Protein AF-0000000082406522 (afdb_homodimer)

Organism: Rhodococcus erythropolis (NCBI:txid1833)

InterPro domains:
  IPR019251 Domain of unknown function DUF2231, transmembrane [PF09990] (50-166)

Solvent-accessible surface area (backbone atoms only — not comparable to full-atom values): 19039 Å² total; per-residue (Å²): 135,57,62,65,56,55,51,53,52,43,48,62,42,62,83,44,49,62,64,47,52,54,54,36,50,52,52,50,51,56,34,62,66,39,72,64,38,37,52,51,46,41,53,49,41,14,60,79,77,73,45,73,41,29,74,66,41,41,18,43,23,55,7,21,42,53,48,16,54,53,30,40,77,70,72,34,59,67,61,14,42,51,26,38,50,51,14,60,71,42,37,58,66,23,52,52,21,40,54,56,51,47,59,72,48,34,70,48,38,36,34,39,45,52,51,23,48,50,30,34,49,53,12,54,51,24,39,53,50,17,43,54,30,49,76,68,67,39,52,70,63,18,48,52,26,40,53,52,11,51,51,26,35,49,54,15,48,52,45,47,46,47,35,63,74,71,35,69,73,44,53,75,41,54,62,65,67,45,70,75,73,62,69,68,66,68,66,70,110,134,57,60,67,57,55,50,50,51,43,50,60,42,63,82,44,49,60,64,48,52,54,54,35,50,53,53,50,52,56,35,61,66,39,71,64,37,38,51,52,47,41,52,48,42,14,59,77,74,73,44,74,40,28,73,66,40,42,20,43,22,54,7,20,43,52,49,18,55,54,32,41,77,69,71,33,59,66,60,14,42,52,26,39,48,50,13,60,72,44,37,58,65,23,51,53,22,40,53,57,51,46,58,72,48,34,70,48,38,36,34,39,46,51,53,22,49,51,30,33,48,52,12,51,51,25,40,52,50,17,45,53,29,49,75,68,68,39,53,69,63,18,50,53,28,39,53,51,11,51,51,26,35,49,52,16,48,53,46,47,46,45,33,63,74,71,34,71,72,45,54,74,43,55,60,65,69,43,70,77,72,60,70,69,64,68,66,69,112

Radius of gyration: 22.8 Å; Cα contacts (8 Å, |Δi|>4): 441; chains: 2; bounding box: 52×79×61 Å

Sequence (378 aa):
MDIGTLYRGIESARGLDGPSTGIRRRILQITERSDRSRTVAALLRGALVGHPIHPALVTIPAGAWTASLIFDVSGDPQTARRLIGLGLVSTPPALLTGWLDWSERGDVARRVGLVHAASNAVGIWSFAASYRLRGKDSLALARVLSVLGLTAVGVGGALGGHIVFKLMDDPAVEAAATPVLDPILDVVNMDIGTLYRGIESARGLDGPSTGIRRRILQITERSDRSRTVAALLRGALVGHPIHPALVTIPAGAWTASLIFDVSGDPQTARRLIGLGLVSTPPALLTGWLDWSERGDVARRVGLVHAASNAVGIWSFAASYRLRGKDSLALARVLSVLGLTAVGVGGALGGHIVFKLMDDPAVEAAATPVLDPILDVVN

Foldseek 3Di:
DDPVVVLVVLLPPCVCQVVLVVLLVVLCCQCVVDPVSVVVLCVLQPVVPPHGCLVVLLCQLLVLLVVLLVCVVVPNNPSSLVSLVRSLVSVVSSVSSLSSLLSLFDRSLVSLSVQLVVLQVLLSVLSVVLSVVVVVVNNVSSSVSSVSSSVSNVVSVVSVVCCVPPGRPPVVSVVVPPPPPPVVVVPPD/DDPVVVLVVLLPPCVCQVVLVVLLVVLCCQCVVDPVSVVVLCVLQPVVPPHGCLVVLLCQLLVLLVVLLVCVVVPNNPSSLVSLVRSLVSVVSSVSSLSSLLSLFDRSLVSLSVQLVVLQVLLSVLSVVLSVVVVVVNNVSSSVSSVSSSVSNVVSVVSVVCCVPPGRPPCVSVVVPPPPPPVVVVPPD

pLDDT: mean 91.52, std 17.17, range [28.58, 98.94]

Secondary structure (DSSP, 8-state):
--HHHHHHHHHT-GGGHHHHHHHHHHHHHHHTSSHHHHHHHHHHTTTTTTS--HHHHHHHHHHHHHHHHHHHHTT-HHHHHHHHHHHHHHHHHHHHHHHHHHTTS-HHHHHHHHHHHHHHHHHHHHHHHHHHHHHTT-HHHHHHHHHHHHHHHHHHHHHHHHIIIIITT-HHHHHHHS----GGGGS--/--HHHHHHHHHT-GGGHHHHHHHHHHHHHHHTSSHHHHHHHHHHTTTTTTS--HHHHHHHHHHHHHHHHHHHHTT-HHHHHHHHHHHHHHHHHHHHHHHHHHTTS-HHHHHHHHHHHHHHHHHHHHHHHHHHHHHTT-HHHHHHHHHHHHHHHHHHHHHHHHIIIIITT-HHHHHHHS----GGGGS--

Structure (mmCIF, N/CA/C/O backbone):
data_AF-0000000082406522-model_v1
#
loop_
_entity.id
_entity.type
_entity.pdbx_description
1 polymer 'DUF2231 domain-containing protein'
#
loop_
_atom_site.group_PDB
_atom_site.id
_atom_site.type_symbol
_atom_site.label_atom_id
_atom_site.label_alt_id
_atom_site.label_comp_id
_atom_site.label_asym_id
_atom_site.label_entity_id
_atom_site.label_seq_id
_atom_site.pdbx_PDB_ins_code
_atom_site.Cartn_x
_atom_site.Cartn_y
_atom_site.Cartn_z
_atom_site.occupancy
_atom_site.B_iso_or_equiv
_atom_site.auth_seq_id
_atom_site.auth_comp_id
_atom_site.auth_asym_id
_atom_site.auth_atom_id
_atom_site.pdbx_PDB_model_num
ATOM 1 N N . MET A 1 1 ? -9.391 17.203 -19.141 1 70.69 1 MET A N 1
ATOM 2 C CA . MET A 1 1 ? -9.633 17.547 -17.734 1 70.69 1 MET A CA 1
ATOM 3 C C . MET A 1 1 ? -8.445 17.141 -16.859 1 70.69 1 MET A C 1
ATOM 5 O O . MET A 1 1 ? -7.914 16.047 -17 1 70.69 1 MET A O 1
ATOM 9 N N . ASP A 1 2 ? -7.863 18.016 -16.125 1 87.75 2 ASP A N 1
ATOM 10 C CA . ASP A 1 2 ? -6.688 17.75 -15.297 1 87.75 2 ASP A CA 1
ATOM 11 C C . ASP A 1 2 ? -7.07 17.031 -14.008 1 87.75 2 ASP A C 1
ATOM 13 O O . ASP A 1 2 ? -8.219 17.109 -13.57 1 87.75 2 ASP A O 1
ATOM 17 N N . ILE A 1 3 ? -6.293 16.203 -13.477 1 91.12 3 ILE A N 1
ATOM 18 C CA . ILE A 1 3 ? -6.531 15.352 -12.312 1 91.12 3 ILE A CA 1
ATOM 19 C C . ILE A 1 3 ? -6.977 16.219 -11.133 1 91.12 3 ILE A C 1
ATOM 21 O O . ILE A 1 3 ? -7.805 15.789 -10.32 1 91.12 3 ILE A O 1
ATOM 25 N N . GLY A 1 4 ? -6.555 17.453 -11.055 1 91.81 4 GLY A N 1
ATOM 26 C CA . GLY A 1 4 ? -6.969 18.391 -10.031 1 91.81 4 GLY A CA 1
ATOM 27 C C . GLY A 1 4 ? -8.445 18.734 -10.086 1 91.81 4 GLY A C 1
ATOM 28 O O . GLY A 1 4 ? -9.109 18.828 -9.055 1 91.81 4 GLY A O 1
ATOM 29 N N . THR A 1 5 ? -8.906 18.875 -11.289 1 93.94 5 THR A N 1
ATOM 30 C CA . THR A 1 5 ? -10.32 19.172 -11.484 1 93.94 5 THR A CA 1
ATOM 31 C C . THR A 1 5 ? -11.188 17.984 -11.055 1 93.94 5 THR A C 1
ATOM 33 O O . THR A 1 5 ? -12.242 18.172 -10.445 1 93.94 5 THR A O 1
ATOM 36 N N . LEU A 1 6 ? -10.695 16.797 -11.367 1 95.5 6 LEU A N 1
ATOM 37 C CA . LEU A 1 6 ? -11.422 15.602 -10.945 1 95.5 6 LEU A CA 1
ATOM 38 C C . LEU A 1 6 ? -11.5 15.523 -9.422 1 95.5 6 LEU A C 1
ATOM 40 O O . LEU A 1 6 ? -12.578 15.305 -8.867 1 95.5 6 LEU A O 1
ATOM 44 N N . TYR A 1 7 ? -10.43 15.727 -8.766 1 97.38 7 TYR A N 1
ATOM 45 C CA . TYR A 1 7 ? -10.398 15.68 -7.309 1 97.38 7 TYR A CA 1
ATOM 46 C C . TYR A 1 7 ? -11.312 16.75 -6.707 1 97.38 7 TYR A C 1
ATOM 48 O O . TYR A 1 7 ? -12.094 16.453 -5.797 1 97.38 7 TYR A O 1
ATOM 56 N N . ARG A 1 8 ? -11.227 17.938 -7.188 1 96.88 8 ARG A N 1
ATOM 57 C CA . ARG A 1 8 ? -12.039 19.047 -6.668 1 96.88 8 ARG A CA 1
ATOM 58 C C . ARG A 1 8 ? -13.523 18.766 -6.852 1 96.88 8 ARG A C 1
ATOM 60 O O . ARG A 1 8 ? -14.336 19.109 -6 1 96.88 8 ARG A O 1
ATOM 67 N N . GLY A 1 9 ? -13.797 18.203 -7.965 1 98 9 GLY A N 1
ATOM 68 C CA . GLY A 1 9 ? -15.172 17.812 -8.195 1 98 9 GLY A CA 1
ATOM 69 C C . GLY A 1 9 ? -15.695 16.844 -7.152 1 98 9 GLY A C 1
ATOM 70 O O . GLY A 1 9 ? -16.797 17.016 -6.625 1 98 9 GLY A O 1
ATOM 71 N N . ILE A 1 10 ? -14.945 15.844 -6.809 1 98.38 10 ILE A N 1
ATOM 72 C CA . ILE A 1 10 ? -15.344 14.844 -5.828 1 98.38 10 ILE A CA 1
ATOM 73 C C . ILE A 1 10 ? -15.367 15.469 -4.434 1 98.38 10 ILE A C 1
ATOM 75 O O . ILE A 1 10 ? -16.297 15.234 -3.656 1 98.38 10 ILE A O 1
ATOM 79 N N . GLU A 1 11 ? -14.391 16.297 -4.172 1 98.06 11 GLU A N 1
ATOM 80 C CA . GLU A 1 11 ? -14.312 16.984 -2.891 1 98.06 11 GLU A CA 1
ATOM 81 C C . GLU A 1 11 ? -15.539 17.859 -2.656 1 98.06 11 GLU A C 1
ATOM 83 O O . GLU A 1 11 ? -15.961 18.047 -1.514 1 98.06 11 GLU A O 1
ATOM 88 N N . SER A 1 12 ? -16.125 18.312 -3.73 1 98 12 SER A N 1
ATOM 89 C CA . SER A 1 12 ? -17.203 19.281 -3.619 1 98 12 SER A CA 1
ATOM 90 C C . SER A 1 12 ? -18.562 18.594 -3.732 1 98 12 SER A C 1
ATOM 92 O O . SER A 1 12 ? -19.609 19.266 -3.738 1 98 12 SER A O 1
ATOM 94 N N . ALA A 1 13 ? -18.562 17.328 -3.797 1 98.19 13 ALA A N 1
ATOM 95 C CA . ALA A 1 13 ? -19.812 16.594 -3.965 1 98.19 13 ALA A CA 1
ATOM 96 C C . ALA A 1 13 ? -20.594 16.547 -2.662 1 98.19 13 ALA A C 1
ATOM 98 O O . ALA A 1 13 ? -20.781 15.484 -2.074 1 98.19 13 ALA A O 1
ATOM 99 N N . ARG A 1 14 ? -21.297 17.578 -2.338 1 97.81 14 ARG A N 1
ATOM 100 C CA . ARG A 1 14 ? -21.984 17.75 -1.065 1 97.81 14 ARG A CA 1
ATOM 101 C C . ARG A 1 14 ? -23.219 16.844 -0.982 1 97.81 14 ARG A C 1
ATOM 103 O O . ARG A 1 14 ? -23.734 16.609 0.106 1 97.81 14 ARG A O 1
ATOM 110 N N . GLY A 1 15 ? -23.625 16.453 -2.061 1 98.31 15 GLY A N 1
ATOM 111 C CA . GLY A 1 15 ? -24.719 15.492 -2.068 1 98.31 15 GLY A CA 1
ATOM 112 C C . GLY A 1 15 ? -24.391 14.211 -1.323 1 98.31 15 GLY A C 1
ATOM 113 O O . GLY A 1 15 ? -25.297 13.469 -0.937 1 98.31 15 GLY A O 1
ATOM 114 N N . LEU A 1 16 ? -23.125 13.914 -1.053 1 98.44 16 LEU A N 1
ATOM 115 C CA . LEU A 1 16 ? -22.703 12.688 -0.386 1 98.44 16 LEU A CA 1
ATOM 116 C C . LEU A 1 16 ? -22.703 12.867 1.128 1 98.44 16 LEU A C 1
ATOM 118 O O . LEU A 1 16 ? -22.516 11.898 1.871 1 98.44 16 LEU A O 1
ATOM 122 N N . ASP A 1 17 ? -22.875 14.039 1.625 1 98.12 17 ASP A N 1
ATOM 123 C CA . ASP A 1 17 ? -22.75 14.305 3.053 1 98.12 17 ASP A CA 1
ATOM 124 C C . ASP A 1 17 ? -23.828 13.578 3.85 1 98.12 17 ASP A C 1
ATOM 126 O O . ASP A 1 17 ? -23.578 13.078 4.945 1 98.12 17 ASP A O 1
ATOM 130 N N . GLY A 1 18 ? -25.047 13.602 3.33 1 97.88 18 GLY A N 1
ATOM 131 C CA . GLY A 1 18 ? -26.109 12.891 4.008 1 97.88 18 GLY A CA 1
ATOM 132 C C . GLY A 1 18 ? -25.797 11.422 4.242 1 97.88 18 GLY A C 1
ATOM 133 O O . GLY A 1 18 ? -25.672 10.984 5.387 1 97.88 18 GLY A O 1
ATOM 134 N N . PRO A 1 19 ? -25.688 10.68 3.123 1 98 19 PRO A N 1
ATOM 135 C CA . PRO A 1 19 ? -25.312 9.273 3.273 1 98 19 PRO A CA 1
ATOM 136 C C . PRO A 1 19 ? -24.062 9.086 4.129 1 98 19 PRO A C 1
ATOM 138 O O . PRO A 1 19 ? -23.969 8.133 4.91 1 98 19 PRO A O 1
ATOM 141 N N . SER A 1 20 ? -23.094 9.93 3.977 1 98.25 20 SER A N 1
ATOM 142 C CA . SER A 1 20 ? -21.844 9.867 4.734 1 98.25 20 SER A CA 1
ATOM 143 C C . SER A 1 20 ? -22.109 9.953 6.234 1 98.25 20 SER A C 1
ATOM 145 O O . SER A 1 20 ? -21.578 9.156 7.012 1 98.25 20 SER A O 1
ATOM 147 N N . THR A 1 21 ? -22.875 10.922 6.633 1 97.94 21 THR A N 1
ATOM 148 C CA . THR A 1 21 ? -23.188 11.125 8.039 1 97.94 21 THR A CA 1
ATOM 149 C C . THR A 1 21 ? -23.938 9.914 8.609 1 97.94 21 THR A C 1
ATOM 151 O O . THR A 1 21 ? -23.672 9.484 9.734 1 97.94 21 THR A O 1
ATOM 154 N N . GLY A 1 22 ? -24.859 9.398 7.855 1 98.44 22 GLY A N 1
ATOM 155 C CA . GLY A 1 22 ? -25.594 8.219 8.297 1 98.44 22 GLY A CA 1
ATOM 156 C C . GLY A 1 22 ? -24.703 7.008 8.508 1 98.44 22 GLY A C 1
ATOM 157 O O . GLY A 1 22 ? -24.781 6.344 9.539 1 98.44 22 GLY A O 1
ATOM 158 N N . ILE A 1 23 ? -23.859 6.668 7.547 1 98.62 23 ILE A N 1
ATOM 159 C CA . ILE A 1 23 ? -22.953 5.527 7.629 1 98.62 23 ILE A CA 1
ATOM 160 C C . ILE A 1 23 ? -21.984 5.723 8.797 1 98.62 23 ILE A C 1
ATOM 162 O O . ILE A 1 23 ? -21.75 4.793 9.578 1 98.62 23 ILE A O 1
ATOM 166 N N . ARG A 1 24 ? -21.406 6.93 8.859 1 98.31 24 ARG A N 1
ATOM 167 C CA . ARG A 1 24 ? -20.484 7.242 9.945 1 98.31 24 ARG A CA 1
ATOM 168 C C . ARG A 1 24 ? -21.125 7.008 11.305 1 98.31 24 ARG A C 1
ATOM 170 O O . ARG A 1 24 ? -20.516 6.41 12.195 1 98.31 24 ARG A O 1
ATOM 177 N N . ARG A 1 25 ? -22.328 7.504 11.484 1 98 25 ARG A N 1
ATOM 178 C CA . ARG A 1 25 ? -23.047 7.34 12.75 1 98 25 ARG A CA 1
ATOM 179 C C . ARG A 1 25 ? -23.188 5.863 13.109 1 98 25 ARG A C 1
ATOM 181 O O . ARG A 1 25 ? -23.016 5.484 14.273 1 98 25 ARG A O 1
ATOM 188 N N . ARG A 1 26 ? -23.531 5.094 12.172 1 98.44 26 ARG A N 1
ATOM 189 C CA . ARG A 1 26 ? -23.688 3.662 12.414 1 98.44 26 ARG A CA 1
ATOM 190 C C . ARG A 1 26 ? -22.359 3.037 12.844 1 98.44 26 ARG A C 1
ATOM 192 O O . ARG A 1 26 ? -22.328 2.217 13.758 1 98.44 26 ARG A O 1
ATOM 199 N N . ILE A 1 27 ? -21.281 3.373 12.172 1 98.44 27 ILE A N 1
ATOM 200 C CA . ILE A 1 27 ? -19.969 2.846 12.5 1 98.44 27 ILE A CA 1
ATOM 201 C C . ILE A 1 27 ? -19.594 3.26 13.922 1 98.44 27 ILE A C 1
ATOM 203 O O . ILE A 1 27 ? -19.141 2.43 14.727 1 98.44 27 ILE A O 1
ATOM 207 N N . LEU A 1 28 ? -19.828 4.504 14.25 1 97.19 28 LEU A N 1
ATOM 208 C CA . LEU A 1 28 ? -19.469 5.008 15.57 1 97.19 28 LEU A CA 1
ATOM 209 C C . LEU A 1 28 ? -20.344 4.371 16.656 1 97.19 28 LEU A C 1
ATOM 211 O O . LEU A 1 28 ? -19.859 4.078 17.75 1 97.19 28 LEU A O 1
ATOM 215 N N . GLN A 1 29 ? -21.562 4.109 16.359 1 97.88 29 GLN A N 1
ATOM 216 C CA . GLN A 1 29 ? -22.453 3.418 17.281 1 97.88 29 GLN A CA 1
ATOM 217 C C . GLN A 1 29 ? -21.922 2.023 17.609 1 97.88 29 GLN A C 1
ATOM 219 O O . GLN A 1 29 ? -21.953 1.596 18.766 1 97.88 29 GLN A O 1
ATOM 224 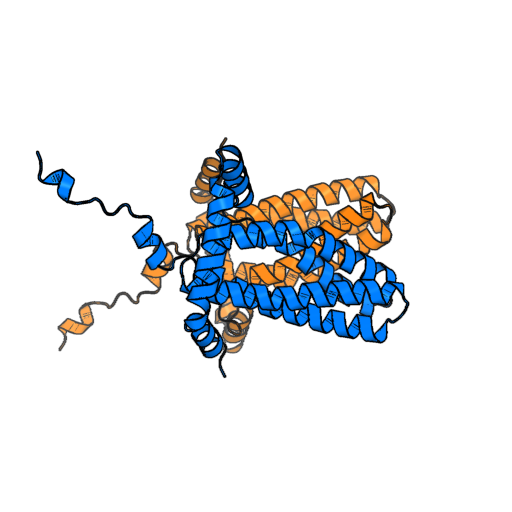N N . ILE A 1 30 ? -21.469 1.386 16.625 1 98.12 30 ILE A N 1
ATOM 225 C CA . ILE A 1 30 ? -20.953 0.03 16.797 1 98.12 30 ILE A CA 1
ATOM 226 C C . ILE A 1 30 ? -19.641 0.068 17.578 1 98.12 30 ILE A C 1
ATOM 228 O O . ILE A 1 30 ? -19.453 -0.722 18.5 1 98.12 30 ILE A O 1
ATOM 232 N N . THR A 1 31 ? -18.75 0.94 17.203 1 97.56 31 THR A N 1
ATOM 233 C CA . THR A 1 31 ? -17.406 0.974 17.797 1 97.56 31 THR A CA 1
ATOM 234 C C . THR A 1 31 ? -17.453 1.482 19.234 1 97.56 31 THR A C 1
ATOM 236 O O . THR A 1 31 ? -16.594 1.157 20.031 1 97.56 31 THR A O 1
ATOM 239 N N . GLU A 1 32 ? -18.5 2.193 19.594 1 97 32 GLU A N 1
ATOM 240 C CA . GLU A 1 32 ? -18.594 2.789 20.922 1 97 32 GLU A CA 1
ATOM 241 C C . GLU A 1 32 ? -19.594 2.031 21.797 1 97 32 GLU A C 1
ATOM 243 O O . GLU A 1 32 ? -19.891 2.453 22.906 1 97 32 GLU A O 1
ATOM 248 N N . ARG A 1 33 ? -19.984 0.95 21.328 1 97.56 33 ARG A N 1
ATOM 249 C CA . ARG A 1 33 ? -21.031 0.176 22 1 97.56 33 ARG A CA 1
ATOM 250 C C . ARG A 1 33 ? -20.547 -0.331 23.359 1 97.56 33 ARG A C 1
ATOM 252 O O . ARG A 1 33 ? -21.328 -0.453 24.297 1 97.56 33 ARG A O 1
ATOM 259 N N . SER A 1 34 ? -19.312 -0.659 23.453 1 98.06 34 SER A N 1
ATOM 260 C CA . SER A 1 34 ? -18.719 -1.208 24.656 1 98.06 34 SER A CA 1
ATOM 261 C C . SER A 1 34 ? -17.219 -0.891 24.734 1 98.06 34 SER A C 1
ATOM 263 O O . SER A 1 34 ? -16.641 -0.407 23.766 1 98.06 34 SER A O 1
ATOM 265 N N . ASP A 1 35 ? -16.703 -1.174 25.875 1 97.62 35 ASP A N 1
ATOM 266 C CA . ASP A 1 35 ? -15.266 -1.004 26.031 1 97.62 35 ASP A CA 1
ATOM 267 C C . ASP A 1 35 ? -14.5 -1.944 25.109 1 97.62 35 ASP A C 1
ATOM 269 O O . ASP A 1 35 ? -13.453 -1.574 24.562 1 97.62 35 ASP A O 1
ATOM 273 N N . ARG A 1 36 ? -14.984 -3.1 24.969 1 98.19 36 ARG A N 1
ATOM 274 C CA . ARG A 1 36 ? -14.359 -4.082 24.094 1 98.19 36 ARG A CA 1
ATOM 275 C C . ARG A 1 36 ? -14.367 -3.607 22.641 1 98.19 36 ARG A C 1
ATOM 277 O O . ARG A 1 36 ? -13.359 -3.695 21.953 1 98.19 36 ARG A O 1
ATOM 284 N N . SER A 1 37 ? -15.484 -3.137 22.172 1 97.94 37 SER A N 1
ATOM 285 C CA . SER A 1 37 ? -15.586 -2.664 20.797 1 97.94 37 SER A CA 1
ATOM 286 C C . SER A 1 37 ? -14.664 -1.473 20.547 1 97.94 37 SER A C 1
ATOM 288 O O . SER A 1 37 ? -14.07 -1.352 19.484 1 97.94 37 SER A O 1
ATOM 290 N N . ARG A 1 38 ? -14.523 -0.632 21.531 1 97.62 38 ARG A N 1
ATOM 291 C CA . ARG A 1 38 ? -13.625 0.513 21.438 1 97.62 38 ARG A CA 1
ATOM 292 C C . ARG A 1 38 ? -12.172 0.06 21.297 1 97.62 38 ARG A C 1
ATOM 294 O O . ARG A 1 38 ? -11.43 0.602 20.469 1 97.62 38 ARG A O 1
ATOM 301 N N . THR A 1 39 ? -11.867 -0.875 22.094 1 97.94 39 THR A N 1
ATOM 302 C CA . THR A 1 39 ? -10.5 -1.385 22.094 1 97.94 39 THR A CA 1
ATOM 303 C C . THR A 1 39 ? -10.188 -2.064 20.75 1 97.94 39 THR A C 1
ATOM 305 O O . THR A 1 39 ? -9.117 -1.855 20.188 1 97.94 39 THR A O 1
ATOM 308 N N . VAL A 1 40 ? -11.102 -2.822 20.266 1 98.38 40 VAL A N 1
ATOM 309 C CA . VAL A 1 40 ? -10.922 -3.518 19 1 98.38 40 VAL A CA 1
ATOM 310 C C . VAL A 1 40 ? -10.797 -2.504 17.859 1 98.38 40 VAL A C 1
ATOM 312 O O . VAL A 1 40 ? -9.93 -2.635 17 1 98.38 40 VAL A O 1
ATOM 315 N N . ALA A 1 41 ? -11.594 -1.528 17.906 1 98.31 41 ALA A N 1
ATOM 316 C CA . ALA A 1 41 ? -11.531 -0.488 16.875 1 98.31 41 ALA A CA 1
ATOM 317 C C . ALA A 1 41 ? -10.188 0.235 16.906 1 98.31 41 ALA A C 1
ATOM 319 O O . ALA A 1 41 ? -9.609 0.528 15.867 1 98.31 41 ALA A O 1
ATOM 320 N N . ALA A 1 42 ? -9.727 0.544 18.125 1 97.5 42 ALA A N 1
ATOM 321 C CA . ALA A 1 42 ? -8.43 1.213 18.266 1 97.5 42 ALA A CA 1
ATOM 322 C C . ALA A 1 42 ? -7.305 0.365 17.688 1 97.5 42 ALA A C 1
ATOM 324 O O . ALA A 1 42 ? -6.418 0.885 17 1 97.5 42 ALA A O 1
ATOM 325 N N . LEU A 1 43 ? -7.379 -0.953 17.938 1 97.69 43 LEU A N 1
ATOM 326 C CA . LEU A 1 43 ? -6.383 -1.872 17.391 1 97.69 43 LEU A CA 1
ATOM 327 C C . LEU A 1 43 ? -6.441 -1.912 15.875 1 97.69 43 LEU A C 1
ATOM 329 O O . LEU A 1 43 ? -5.406 -1.869 15.203 1 97.69 43 LEU A O 1
ATOM 333 N N . LEU A 1 44 ? -7.633 -1.896 15.352 1 98.12 44 LEU A N 1
ATOM 334 C CA . LEU A 1 44 ? -7.824 -1.981 13.906 1 98.12 44 LEU A CA 1
ATOM 335 C C . LEU A 1 44 ? -7.473 -0.66 13.234 1 98.12 44 LEU A C 1
ATOM 337 O O . LEU A 1 44 ? -7.195 -0.625 12.031 1 98.12 44 LEU A O 1
ATOM 341 N N . ARG A 1 45 ? -7.391 0.379 14.047 1 97.62 45 ARG A N 1
ATOM 342 C CA . ARG A 1 45 ? -6.996 1.684 13.523 1 97.62 45 ARG A CA 1
ATOM 343 C C . ARG A 1 45 ? -5.484 1.878 13.625 1 97.62 45 ARG A C 1
ATOM 345 O O . ARG A 1 45 ? -4.957 2.904 13.188 1 97.62 45 ARG A O 1
ATOM 352 N N . GLY A 1 46 ? -4.824 0.933 14.188 1 97.56 46 GLY A N 1
ATOM 353 C CA . GLY A 1 46 ? -3.373 0.982 14.164 1 97.56 46 GLY A CA 1
ATOM 354 C C . GLY A 1 46 ? -2.768 1.435 15.477 1 97.56 46 GLY A C 1
ATOM 355 O O . GLY A 1 46 ? -1.646 1.944 15.508 1 97.56 46 GLY A O 1
ATOM 356 N N . ALA A 1 47 ? -3.434 1.245 16.578 1 96.56 47 ALA A N 1
ATOM 357 C CA . ALA A 1 47 ? -2.959 1.686 17.875 1 96.56 47 ALA A CA 1
ATOM 358 C C . ALA A 1 47 ? -1.623 1.034 18.234 1 96.56 47 ALA A C 1
ATOM 360 O O . ALA A 1 47 ? -0.777 1.647 18.891 1 96.56 47 ALA A O 1
ATOM 361 N N . LEU A 1 48 ? -1.42 -0.113 17.75 1 95.38 48 LEU A N 1
ATOM 362 C CA . LEU A 1 48 ? -0.202 -0.84 18.094 1 95.38 48 LEU A CA 1
ATOM 363 C C . LEU A 1 48 ? 1.005 -0.247 17.375 1 95.38 48 LEU A C 1
ATOM 365 O O . LEU A 1 48 ? 2.127 -0.311 17.875 1 95.38 48 LEU A O 1
ATOM 369 N N . VAL A 1 49 ? 0.758 0.332 16.203 1 96.56 49 VAL A N 1
ATOM 370 C CA . VAL A 1 49 ? 1.898 0.805 15.422 1 96.56 49 VAL A CA 1
ATOM 371 C C . VAL A 1 49 ? 1.871 2.33 15.344 1 96.56 49 VAL A C 1
ATOM 373 O O . VAL A 1 49 ? 2.822 2.949 14.859 1 96.56 49 VAL A O 1
ATOM 376 N N . GLY A 1 50 ? 0.804 2.994 15.812 1 96 50 GLY A N 1
ATOM 377 C CA . GLY A 1 50 ? 0.754 4.434 16 1 96 50 GLY A CA 1
ATOM 378 C C . GLY A 1 50 ? 0.296 5.18 14.758 1 96 50 GLY A C 1
ATOM 379 O O . GLY A 1 50 ? 0.486 6.395 14.648 1 96 50 GLY A O 1
ATOM 380 N N . HIS A 1 51 ? -0.195 4.465 13.75 1 96.56 51 HIS A N 1
ATOM 381 C CA . HIS A 1 51 ? -0.738 5.07 12.539 1 96.56 51 HIS A CA 1
ATOM 382 C C . HIS A 1 51 ? -1.669 4.105 11.812 1 96.56 51 HIS A C 1
ATOM 384 O O . HIS A 1 51 ? -1.639 2.896 12.062 1 96.56 51 HIS A O 1
ATOM 390 N N . PRO A 1 52 ? -2.547 4.578 10.898 1 97.88 52 PRO A N 1
ATOM 391 C CA . PRO A 1 52 ? -3.496 3.709 10.203 1 97.88 52 PRO A CA 1
ATOM 392 C C . PRO A 1 52 ? -2.814 2.545 9.492 1 97.88 52 PRO A C 1
ATOM 394 O O . PRO A 1 52 ? -1.752 2.721 8.891 1 97.88 52 PRO A O 1
ATOM 397 N N . ILE A 1 53 ? -3.447 1.368 9.531 1 98.12 53 ILE A N 1
ATOM 398 C CA . ILE A 1 53 ? -2.818 0.185 8.953 1 98.12 53 ILE A CA 1
ATOM 399 C C . ILE A 1 53 ? -3.561 -0.222 7.684 1 98.12 53 ILE A C 1
ATOM 401 O O . ILE A 1 53 ? -3.123 -1.122 6.965 1 98.12 53 ILE A O 1
ATOM 405 N N . HIS A 1 54 ? -4.66 0.493 7.375 1 98.31 54 HIS A N 1
ATOM 406 C CA . HIS A 1 54 ? -5.465 0.197 6.195 1 98.31 54 HIS A CA 1
ATOM 407 C C . HIS A 1 54 ? -4.605 0.187 4.934 1 98.31 54 HIS A C 1
ATOM 409 O O . HIS A 1 54 ? -4.645 -0.771 4.16 1 98.31 54 HIS A O 1
ATOM 415 N N . PRO A 1 55 ? -3.723 1.146 4.711 1 97.62 55 PRO A N 1
ATOM 416 C CA . PRO A 1 55 ? -2.92 1.112 3.486 1 97.62 55 PRO A CA 1
ATOM 417 C C . PRO A 1 55 ? -2.004 -0.107 3.416 1 97.62 55 PRO A C 1
ATOM 419 O O . PRO A 1 55 ? -1.794 -0.665 2.336 1 97.62 55 PRO A O 1
ATOM 422 N N . ALA A 1 56 ? -1.488 -0.49 4.531 1 97.75 56 ALA A N 1
ATOM 423 C CA . ALA A 1 56 ? -0.649 -1.685 4.551 1 97.75 56 ALA A CA 1
ATOM 424 C C . ALA A 1 56 ? -1.46 -2.93 4.207 1 97.75 56 ALA A C 1
ATOM 426 O O . ALA A 1 56 ? -0.998 -3.791 3.453 1 97.75 56 ALA A O 1
ATOM 427 N N . LEU A 1 57 ? -2.656 -3.021 4.719 1 98.38 57 LEU A N 1
ATOM 428 C CA . LEU A 1 57 ? -3.488 -4.203 4.52 1 98.38 57 LEU A CA 1
ATOM 429 C C . LEU A 1 57 ? -3.961 -4.301 3.074 1 98.38 57 LEU A C 1
ATOM 431 O O . LEU A 1 57 ? -4.223 -5.398 2.574 1 98.38 57 LEU A O 1
ATOM 435 N N . VAL A 1 58 ? -4.02 -3.223 2.387 1 98.44 58 VAL A N 1
ATOM 436 C CA . VAL A 1 58 ? -4.477 -3.189 1.002 1 98.44 58 VAL A CA 1
ATOM 437 C C . VAL A 1 58 ? -3.404 -3.771 0.087 1 98.44 58 VAL A C 1
ATOM 439 O O . VAL A 1 58 ? -3.695 -4.184 -1.037 1 98.44 58 VAL A O 1
ATOM 442 N N . THR A 1 59 ? -2.18 -3.889 0.563 1 98 59 THR A N 1
ATOM 443 C CA . THR A 1 59 ? -1.079 -4.348 -0.277 1 98 59 THR A CA 1
ATOM 444 C C . THR A 1 59 ? -1.289 -5.797 -0.699 1 98 59 THR A C 1
ATOM 446 O O . THR A 1 59 ? -0.916 -6.188 -1.807 1 98 59 THR A O 1
ATOM 449 N N . ILE A 1 60 ? -1.935 -6.543 0.095 1 98.12 60 ILE A N 1
ATOM 450 C CA . ILE A 1 60 ? -2.07 -7.969 -0.175 1 98.12 60 ILE A CA 1
ATOM 451 C C . ILE A 1 60 ? -3.062 -8.188 -1.315 1 98.12 60 ILE A C 1
ATOM 453 O O . ILE A 1 60 ? -2.697 -8.703 -2.375 1 98.12 60 ILE A O 1
ATOM 457 N N . PRO A 1 61 ? -4.281 -7.652 -1.168 1 98.75 61 PRO A N 1
ATOM 458 C CA . PRO A 1 61 ? -5.188 -7.867 -2.297 1 98.75 61 PRO A CA 1
ATOM 459 C C . PRO A 1 61 ? -4.746 -7.133 -3.559 1 98.75 61 PRO A C 1
ATOM 461 O O . PRO A 1 61 ? -4.859 -7.668 -4.664 1 98.75 61 PRO A O 1
ATOM 464 N N . ALA A 1 62 ? -4.227 -5.945 -3.434 1 98.5 62 ALA A N 1
ATOM 465 C CA . ALA A 1 62 ? -3.754 -5.215 -4.605 1 98.5 62 ALA A CA 1
ATOM 466 C C . ALA A 1 62 ? -2.613 -5.957 -5.297 1 98.5 62 ALA A C 1
ATOM 468 O O . ALA A 1 62 ? -2.613 -6.109 -6.52 1 98.5 62 ALA A O 1
ATOM 469 N N . GLY A 1 63 ? -1.688 -6.441 -4.508 1 98.5 63 GLY A N 1
ATOM 470 C CA . GLY A 1 63 ? -0.583 -7.203 -5.066 1 98.5 63 GLY A CA 1
ATOM 471 C C . GLY A 1 63 ? -1.018 -8.523 -5.672 1 98.5 63 GLY A C 1
ATOM 472 O O . GLY A 1 63 ? -0.555 -8.906 -6.75 1 98.5 63 GLY A O 1
ATOM 473 N N . ALA A 1 64 ? -1.87 -9.195 -5.012 1 98.75 64 ALA A N 1
ATOM 474 C CA . ALA A 1 64 ? -2.352 -10.484 -5.496 1 98.75 64 ALA A CA 1
ATOM 475 C C . ALA A 1 64 ? -3.109 -10.328 -6.812 1 98.75 64 ALA A C 1
ATOM 477 O O . ALA A 1 64 ? -2.908 -11.109 -7.746 1 98.75 64 ALA A O 1
ATOM 478 N N . TRP A 1 65 ? -3.949 -9.352 -6.852 1 98.88 65 TRP A N 1
ATOM 479 C CA . TRP A 1 65 ? -4.742 -9.141 -8.062 1 98.88 65 TRP A CA 1
ATOM 480 C C . TRP A 1 65 ? -3.865 -8.672 -9.219 1 98.88 65 TRP A C 1
ATOM 482 O O . TRP A 1 65 ? -4.066 -9.086 -10.359 1 98.88 65 TRP A O 1
ATOM 492 N N . THR A 1 66 ? -2.881 -7.914 -8.969 1 98.75 66 THR A N 1
ATOM 493 C CA . THR A 1 66 ? -1.927 -7.531 -10 1 98.75 66 THR A CA 1
ATOM 494 C C . THR A 1 66 ? -1.14 -8.75 -10.484 1 98.75 66 THR A C 1
ATOM 496 O O . THR A 1 66 ? -0.994 -8.961 -11.695 1 98.75 66 THR A O 1
ATOM 499 N N . ALA A 1 67 ? -0.671 -9.531 -9.539 1 98.75 67 ALA A N 1
ATOM 500 C CA . ALA A 1 67 ? 0.059 -10.742 -9.891 1 98.75 67 ALA A CA 1
ATOM 501 C C . ALA A 1 67 ? -0.811 -11.68 -10.719 1 98.75 67 ALA A C 1
ATOM 503 O O . ALA A 1 67 ? -0.315 -12.359 -11.625 1 98.75 67 ALA A O 1
ATOM 504 N N . SER A 1 68 ? -2.072 -11.727 -10.391 1 98.75 68 SER A N 1
ATOM 505 C CA . SER A 1 68 ? -2.967 -12.609 -11.133 1 98.75 68 SER A CA 1
ATOM 506 C C . SER A 1 68 ? -2.979 -12.258 -12.617 1 98.75 68 SER A C 1
ATOM 508 O O . SER A 1 68 ? -3.025 -13.148 -13.469 1 98.75 68 SER A O 1
ATOM 510 N N . LEU A 1 69 ? -2.986 -11.016 -12.93 1 97.75 69 LEU A N 1
ATOM 511 C CA . LEU A 1 69 ? -2.953 -10.602 -14.328 1 97.75 69 LEU A CA 1
ATOM 512 C C . LEU A 1 69 ? -1.658 -11.055 -15 1 97.75 69 LEU A C 1
ATOM 514 O O . LEU A 1 69 ? -1.673 -11.516 -16.141 1 97.75 69 LEU A O 1
ATOM 518 N N . ILE A 1 70 ? -0.562 -10.969 -14.289 1 96.94 70 ILE A N 1
ATOM 519 C CA . ILE A 1 70 ? 0.741 -11.352 -14.828 1 96.94 70 ILE A CA 1
ATOM 520 C C . ILE A 1 70 ? 0.769 -12.852 -15.086 1 96.94 70 ILE A C 1
ATOM 522 O O . ILE A 1 70 ? 1.242 -13.297 -16.141 1 96.94 70 ILE A O 1
ATOM 526 N N . PHE A 1 71 ? 0.196 -13.586 -14.203 1 97.31 71 PHE A N 1
ATOM 527 C CA . PHE A 1 71 ? 0.165 -15.031 -14.383 1 97.31 71 PHE A CA 1
ATOM 528 C C . PHE A 1 71 ? -0.8 -15.422 -15.492 1 97.31 71 PHE A C 1
ATOM 530 O O . PHE A 1 71 ? -0.57 -16.391 -16.203 1 97.31 71 PHE A O 1
ATOM 537 N N . ASP A 1 72 ? -1.804 -14.688 -15.648 1 95.81 72 ASP A N 1
ATOM 538 C CA . ASP A 1 72 ? -2.709 -14.906 -16.766 1 95.81 72 ASP A CA 1
ATOM 539 C C . ASP A 1 72 ? -1.985 -14.719 -18.109 1 95.81 72 ASP A C 1
ATOM 541 O O . ASP A 1 72 ? -2.062 -15.578 -18.984 1 95.81 72 ASP A O 1
ATOM 545 N N . VAL A 1 73 ? -1.328 -13.68 -18.234 1 94.12 73 VAL A N 1
ATOM 546 C CA . VAL A 1 73 ? -0.647 -13.336 -19.469 1 94.12 73 VAL A CA 1
ATOM 547 C C . VAL A 1 73 ? 0.52 -14.289 -19.703 1 94.12 73 VAL A C 1
ATOM 549 O O . VAL A 1 73 ? 0.897 -14.547 -20.859 1 94.12 73 VAL A O 1
ATOM 552 N N . SER A 1 74 ? 1.005 -14.859 -18.641 1 94.81 74 SER A N 1
ATOM 553 C CA . SER A 1 74 ? 2.127 -15.781 -18.75 1 94.81 74 SER A CA 1
ATOM 554 C C . SER A 1 74 ? 1.643 -17.219 -18.984 1 94.81 74 SER A C 1
ATOM 556 O O . SER A 1 74 ? 2.439 -18.156 -18.969 1 94.81 74 SER A O 1
ATOM 558 N N . GLY A 1 75 ? 0.326 -17.406 -19.062 1 95.12 75 GLY A N 1
ATOM 559 C CA . GLY A 1 75 ? -0.218 -18.703 -19.453 1 95.12 75 GLY A CA 1
ATOM 560 C C . GLY A 1 75 ? -0.494 -19.625 -18.281 1 95.12 75 GLY A C 1
ATOM 561 O O . GLY A 1 75 ? -0.403 -20.844 -18.422 1 95.12 75 GLY A O 1
ATOM 562 N N . ASP A 1 76 ? -0.731 -19.062 -17.172 1 96.88 76 ASP A N 1
ATOM 563 C CA . ASP A 1 76 ? -1.032 -19.875 -15.992 1 96.88 76 ASP A CA 1
ATOM 564 C C . ASP A 1 76 ? -2.332 -19.406 -15.328 1 96.88 76 ASP A C 1
ATOM 566 O O . ASP A 1 76 ? -2.314 -18.875 -14.219 1 96.88 76 ASP A O 1
ATOM 570 N N . PRO A 1 77 ? -3.471 -19.734 -15.945 1 96.38 77 PRO A N 1
ATOM 571 C CA . PRO A 1 77 ? -4.766 -19.266 -15.445 1 96.38 77 PRO A CA 1
ATOM 572 C C . PRO A 1 77 ? -5.141 -19.891 -14.102 1 96.38 77 PRO A C 1
ATOM 574 O O . PRO A 1 77 ? -5.918 -19.312 -13.344 1 96.38 77 PRO A O 1
ATOM 577 N N . GLN A 1 78 ? -4.609 -21.016 -13.812 1 96.25 78 GLN A N 1
ATOM 578 C CA . GLN A 1 78 ? -4.926 -21.625 -12.531 1 96.25 78 GLN A CA 1
ATOM 579 C C . GLN A 1 78 ? -4.316 -20.844 -11.375 1 96.25 78 GLN A C 1
ATOM 581 O O . GLN A 1 78 ? -4.984 -20.594 -10.367 1 96.25 78 GLN A O 1
ATOM 586 N N . THR A 1 79 ? -3.035 -20.5 -11.508 1 97.75 79 THR A N 1
ATOM 587 C CA . THR A 1 79 ? -2.393 -19.656 -10.5 1 97.75 79 THR A CA 1
ATOM 588 C C . THR A 1 79 ? -3.076 -18.297 -10.414 1 97.75 79 THR A C 1
ATOM 590 O O . THR A 1 79 ? -3.266 -17.766 -9.32 1 97.75 79 THR A O 1
ATOM 593 N N . ALA A 1 80 ? -3.438 -17.812 -11.586 1 98.5 80 ALA A N 1
ATOM 594 C CA . ALA A 1 80 ? -4.168 -16.547 -11.602 1 98.5 80 ALA A CA 1
ATOM 595 C C . ALA A 1 80 ? -5.438 -16.641 -10.758 1 98.5 80 ALA A C 1
ATOM 597 O O . ALA A 1 80 ? -5.719 -15.742 -9.953 1 98.5 80 ALA A O 1
ATOM 598 N N . ARG A 1 81 ? -6.156 -17.656 -10.867 1 98.5 81 ARG A N 1
ATOM 599 C CA . ARG A 1 81 ? -7.387 -17.812 -10.102 1 98.5 81 ARG A CA 1
ATOM 600 C C . ARG A 1 81 ? -7.098 -17.875 -8.609 1 98.5 81 ARG A C 1
ATOM 602 O O . ARG A 1 81 ? -7.816 -17.281 -7.801 1 98.5 81 ARG A O 1
ATOM 609 N N . ARG A 1 82 ? -6.094 -18.609 -8.242 1 98.44 82 ARG A N 1
ATOM 610 C CA . ARG A 1 82 ? -5.73 -18.719 -6.836 1 98.44 82 ARG A CA 1
ATOM 611 C C . ARG A 1 82 ? -5.336 -17.359 -6.262 1 98.44 82 ARG A C 1
ATOM 613 O O . ARG A 1 82 ? -5.672 -17.031 -5.121 1 98.44 82 ARG A O 1
ATOM 620 N N . LEU A 1 83 ? -4.621 -16.594 -7.059 1 98.88 83 LEU A N 1
ATOM 621 C CA . LEU A 1 83 ? -4.227 -15.258 -6.629 1 98.88 83 LEU A CA 1
ATOM 622 C C . LEU A 1 83 ? -5.445 -14.352 -6.488 1 98.88 83 LEU A C 1
ATOM 624 O O . LEU A 1 83 ? -5.52 -13.547 -5.559 1 98.88 83 LEU A O 1
ATOM 628 N N . ILE A 1 84 ? -6.352 -14.445 -7.422 1 98.94 84 ILE A N 1
ATOM 629 C CA . ILE A 1 84 ? -7.602 -13.703 -7.301 1 98.94 84 ILE A CA 1
ATOM 630 C C . ILE A 1 84 ? -8.305 -14.094 -6.004 1 98.94 84 ILE A C 1
ATOM 632 O O . ILE A 1 84 ? -8.781 -13.227 -5.266 1 98.94 84 ILE A O 1
ATOM 636 N N . GLY A 1 85 ? -8.352 -15.375 -5.719 1 98.75 85 GLY A N 1
ATOM 637 C CA . GLY A 1 85 ? -8.93 -15.852 -4.473 1 98.75 85 GLY A CA 1
ATOM 638 C C . GLY A 1 85 ? -8.234 -15.297 -3.242 1 98.75 85 GLY A C 1
ATOM 639 O O . GLY A 1 85 ? -8.891 -14.914 -2.273 1 98.75 85 GLY A O 1
ATOM 640 N N . LEU A 1 86 ? -6.918 -15.312 -3.291 1 98.69 86 LEU A N 1
ATOM 641 C CA . LEU A 1 86 ? -6.137 -14.758 -2.189 1 98.69 86 LEU A CA 1
ATOM 642 C C . LEU A 1 86 ? -6.469 -13.289 -1.97 1 98.69 86 LEU A C 1
ATOM 644 O O . LEU A 1 86 ? -6.602 -12.844 -0.828 1 98.69 86 LEU A O 1
ATOM 648 N N . GLY A 1 87 ? -6.555 -12.531 -3.061 1 98.81 87 GLY A N 1
ATOM 649 C CA . GLY A 1 87 ? -6.977 -11.141 -2.941 1 98.81 87 GLY A CA 1
ATOM 650 C C . GLY A 1 87 ? -8.344 -10.992 -2.297 1 98.81 87 GLY A C 1
ATOM 651 O O . GLY A 1 87 ? -8.523 -10.148 -1.413 1 98.81 87 GLY A O 1
ATOM 652 N N . LEU A 1 88 ? -9.266 -11.789 -2.686 1 98.94 88 LEU A N 1
ATOM 653 C CA . LEU A 1 88 ? -10.625 -11.719 -2.158 1 98.94 88 LEU A CA 1
ATOM 654 C C . LEU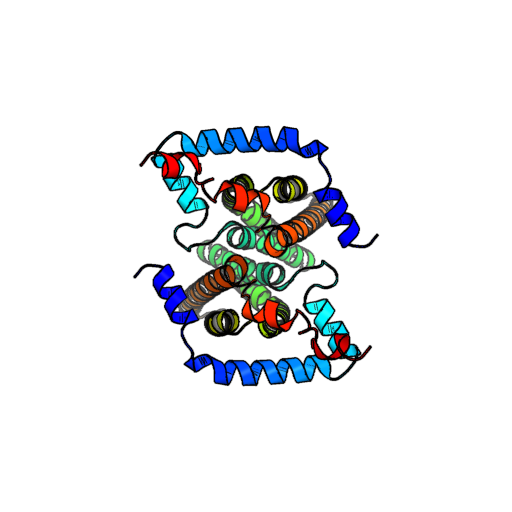 A 1 88 ? -10.648 -12.055 -0.672 1 98.94 88 LEU A C 1
ATOM 656 O O . LEU A 1 88 ? -11.312 -11.375 0.114 1 98.94 88 LEU A O 1
ATOM 660 N N . VAL A 1 89 ? -9.883 -13.07 -0.243 1 98.44 89 VAL A N 1
ATOM 661 C CA . VAL A 1 89 ? -9.875 -13.516 1.146 1 98.44 89 VAL A CA 1
ATOM 662 C C . VAL A 1 89 ? -9.18 -12.484 2.021 1 98.44 89 VAL A C 1
ATOM 664 O O . VAL A 1 89 ? -9.508 -12.328 3.197 1 98.44 89 VAL A O 1
ATOM 667 N N . SER A 1 90 ? -8.25 -11.727 1.466 1 98.5 90 SER A N 1
ATOM 668 C CA . SER A 1 90 ? -7.488 -10.742 2.236 1 98.5 90 SER A CA 1
ATOM 669 C C . SER A 1 90 ? -8.188 -9.391 2.252 1 98.5 90 SER A C 1
ATOM 671 O O . SER A 1 90 ? -7.75 -8.469 2.947 1 98.5 90 SER A O 1
ATOM 673 N N . THR A 1 91 ? -9.25 -9.195 1.551 1 98.75 91 THR A N 1
ATOM 674 C CA . THR A 1 91 ? -9.938 -7.922 1.355 1 98.75 91 THR A CA 1
ATOM 675 C C . THR A 1 91 ? -10.711 -7.523 2.611 1 98.75 91 THR A C 1
ATOM 677 O O . THR A 1 91 ? -10.695 -6.355 3.008 1 98.75 91 THR A O 1
ATOM 680 N N . PRO A 1 92 ? -11.367 -8.406 3.393 1 98.75 92 PRO A N 1
ATOM 681 C CA . PRO A 1 92 ? -12.234 -8.008 4.508 1 98.75 92 PRO A CA 1
ATOM 682 C C . PRO A 1 92 ? -11.484 -7.219 5.578 1 98.75 92 PRO A C 1
ATOM 684 O O . PRO A 1 92 ? -11.961 -6.176 6.035 1 98.75 92 PRO A O 1
ATOM 687 N N . PRO A 1 93 ? -10.258 -7.629 6.023 1 98.5 93 PRO A N 1
ATOM 688 C CA . PRO A 1 93 ? -9.57 -6.789 7.008 1 98.5 93 PRO A CA 1
ATOM 689 C C . PRO A 1 93 ? -9.273 -5.387 6.48 1 98.5 93 PRO A C 1
ATOM 691 O O . PRO A 1 93 ? -9.336 -4.414 7.238 1 98.5 93 PRO A O 1
ATOM 694 N N . ALA A 1 94 ? -8.922 -5.266 5.203 1 98.5 94 ALA A N 1
ATOM 695 C CA . ALA A 1 94 ? -8.68 -3.955 4.602 1 98.5 94 ALA A CA 1
ATOM 696 C C . ALA A 1 94 ? -9.945 -3.115 4.59 1 98.5 94 ALA A C 1
ATOM 698 O O . ALA A 1 94 ? -9.906 -1.914 4.871 1 98.5 94 ALA A O 1
ATOM 699 N N . LEU A 1 95 ? -11.086 -3.756 4.277 1 98.69 95 LEU A N 1
ATOM 700 C CA . LEU A 1 95 ? -12.375 -3.076 4.285 1 98.69 95 LEU A CA 1
ATOM 701 C C . LEU A 1 95 ? -12.703 -2.553 5.676 1 98.69 95 LEU A C 1
ATOM 703 O O . LEU A 1 95 ? -13.078 -1.387 5.836 1 98.69 95 LEU A O 1
ATOM 707 N N . LEU A 1 96 ? -12.531 -3.406 6.633 1 98.56 96 LEU A N 1
ATOM 708 C CA . LEU A 1 96 ? -12.867 -3.049 8.008 1 98.56 96 LEU A CA 1
ATOM 709 C C . LEU A 1 96 ? -12.023 -1.872 8.484 1 98.56 96 LEU A C 1
ATOM 711 O O . LEU A 1 96 ? -12.555 -0.889 9 1 98.56 96 LEU A O 1
ATOM 715 N N . THR A 1 97 ? -10.742 -1.966 8.305 1 98.75 97 THR A N 1
ATOM 716 C CA . THR A 1 97 ? -9.859 -0.896 8.766 1 98.75 97 THR A CA 1
ATOM 717 C C . THR A 1 97 ? -10.086 0.375 7.949 1 98.75 97 THR A C 1
ATOM 719 O O . THR A 1 97 ? -9.977 1.483 8.477 1 98.75 97 THR A O 1
ATOM 722 N N . GLY A 1 98 ? -10.43 0.232 6.672 1 98.62 98 GLY A N 1
ATOM 723 C CA . GLY A 1 98 ? -10.75 1.384 5.84 1 98.62 98 GLY A CA 1
ATOM 724 C C . GLY A 1 98 ? -11.969 2.145 6.316 1 98.62 98 GLY A C 1
ATOM 725 O O . GLY A 1 98 ? -11.945 3.373 6.418 1 98.62 98 GLY A O 1
ATOM 726 N N . TRP A 1 99 ? -13.023 1.421 6.621 1 98.69 99 TRP A N 1
ATOM 727 C CA . TRP A 1 99 ? -14.242 2.051 7.117 1 98.69 99 TRP A CA 1
ATOM 728 C C . TRP A 1 99 ? -14 2.701 8.477 1 98.69 99 TRP A C 1
ATOM 730 O O . TRP A 1 99 ? -14.531 3.779 8.758 1 98.69 99 TRP A O 1
ATOM 740 N N . LEU A 1 100 ? -13.258 2.076 9.305 1 98.5 100 LEU A N 1
ATOM 741 C CA . LEU A 1 100 ? -12.945 2.645 10.609 1 98.5 100 LEU A CA 1
ATOM 742 C C . LEU A 1 100 ? -12.141 3.93 10.461 1 98.5 100 LEU A C 1
ATOM 744 O O . LEU A 1 100 ? -12.438 4.938 11.109 1 98.5 100 LEU A O 1
ATOM 748 N N . ASP A 1 101 ? -11.148 3.945 9.609 1 97.75 101 ASP A N 1
ATOM 749 C CA . ASP A 1 101 ? -10.359 5.145 9.352 1 97.75 101 ASP A CA 1
ATOM 750 C C . ASP A 1 101 ? -11.219 6.246 8.742 1 97.75 101 ASP A C 1
ATOM 752 O O . ASP A 1 101 ? -11.133 7.406 9.148 1 97.75 101 ASP A O 1
ATOM 756 N N . TRP A 1 102 ? -11.984 5.801 7.816 1 98.06 102 TRP A N 1
ATOM 757 C CA . TRP A 1 102 ? -12.883 6.719 7.125 1 98.06 102 TRP A CA 1
ATOM 758 C C . TRP A 1 102 ? -13.781 7.453 8.117 1 98.06 102 TRP A C 1
ATOM 760 O O . TRP A 1 102 ? -14.008 8.656 7.984 1 98.06 102 TRP A O 1
ATOM 770 N N . SER A 1 103 ? -14.258 6.82 9.102 1 97.5 103 SER A N 1
ATOM 771 C CA . SER A 1 103 ? -15.219 7.379 10.055 1 97.5 103 SER A CA 1
ATOM 772 C C . SER A 1 103 ? -14.578 8.469 10.906 1 97.5 103 SER A C 1
ATOM 774 O O . SER A 1 103 ? -15.281 9.242 11.562 1 97.5 103 SER A O 1
ATOM 776 N N . GLU A 1 104 ? -13.273 8.531 10.867 1 95.12 104 GLU A N 1
ATOM 777 C CA . GLU A 1 104 ? -12.57 9.516 11.68 1 95.12 104 GLU A CA 1
ATOM 778 C C . GLU A 1 104 ? -12.172 10.734 10.852 1 95.12 104 GLU A C 1
ATOM 780 O O . GLU A 1 104 ? -11.547 11.672 11.367 1 95.12 104 GLU A O 1
ATOM 785 N N . ARG A 1 105 ? -12.555 10.75 9.664 1 96.62 105 ARG A N 1
ATOM 786 C CA . ARG A 1 105 ? -12.117 11.805 8.758 1 96.62 105 ARG A CA 1
ATOM 787 C C . ARG A 1 105 ? -13.148 12.93 8.688 1 96.62 105 ARG A C 1
ATOM 789 O O . ARG A 1 105 ? -14.281 12.766 9.133 1 96.62 105 ARG A O 1
ATOM 796 N N . GLY A 1 106 ? -12.688 14.055 8.188 1 95.75 106 GLY A N 1
ATOM 797 C CA . GLY A 1 106 ? -13.586 15.172 7.949 1 95.75 106 GLY A CA 1
ATOM 798 C C . GLY A 1 106 ? -14.477 14.977 6.742 1 95.75 106 GLY A C 1
ATOM 799 O O . GLY A 1 106 ? -14.352 13.977 6.027 1 95.75 106 GLY A O 1
ATOM 800 N N . ASP A 1 107 ? -15.305 15.891 6.496 1 96.81 107 ASP A N 1
ATOM 801 C CA . ASP A 1 107 ? -16.359 15.766 5.496 1 96.81 107 ASP A CA 1
ATOM 802 C C . ASP A 1 107 ? -15.773 15.602 4.098 1 96.81 107 ASP A C 1
ATOM 804 O O . ASP A 1 107 ? -16.219 14.742 3.33 1 96.81 107 ASP A O 1
ATOM 808 N N . VAL A 1 108 ? -14.82 16.438 3.777 1 98 108 VAL A N 1
ATOM 809 C CA . VAL A 1 108 ? -14.258 16.406 2.432 1 98 108 VAL A CA 1
ATOM 810 C C . VAL A 1 108 ? -13.578 15.07 2.184 1 98 108 VAL A C 1
ATOM 812 O O . VAL A 1 108 ? -13.797 14.43 1.149 1 98 108 VAL A O 1
ATOM 815 N N . ALA A 1 109 ? -12.742 14.602 3.117 1 98.25 109 ALA A N 1
ATOM 816 C CA . ALA A 1 109 ? -12.094 13.305 2.998 1 98.25 109 ALA A CA 1
ATOM 817 C C . ALA A 1 109 ? -13.125 12.18 2.922 1 98.25 109 ALA A C 1
ATOM 819 O O . ALA A 1 109 ? -12.93 11.195 2.203 1 98.25 109 ALA A O 1
ATOM 820 N N . ARG A 1 110 ? -14.172 12.305 3.617 1 98.44 110 ARG A N 1
ATOM 821 C CA . ARG A 1 110 ? -15.203 11.266 3.6 1 98.44 110 ARG A CA 1
ATOM 822 C C . ARG A 1 110 ? -15.922 11.234 2.256 1 98.44 110 ARG A C 1
ATOM 824 O O . ARG A 1 110 ? -16.328 10.172 1.788 1 98.44 110 ARG A O 1
ATOM 831 N N . ARG A 1 111 ? -16.125 12.359 1.633 1 98.75 111 ARG A N 1
ATOM 832 C CA . ARG A 1 111 ? -16.688 12.367 0.285 1 98.75 111 ARG A CA 1
ATOM 833 C C . ARG A 1 111 ? -15.805 11.586 -0.679 1 98.75 111 ARG A C 1
ATOM 835 O O . ARG A 1 111 ? -16.281 10.68 -1.371 1 98.75 111 ARG A O 1
ATOM 842 N N . VAL A 1 112 ? -14.57 11.938 -0.665 1 98.75 112 VAL A N 1
ATOM 843 C CA . VAL A 1 112 ? -13.625 11.25 -1.532 1 98.75 112 VAL A CA 1
ATOM 844 C C . VAL A 1 112 ? -13.547 9.773 -1.149 1 98.75 112 VAL A C 1
ATOM 846 O O . VAL A 1 112 ? -13.445 8.906 -2.02 1 98.75 112 VAL A O 1
ATOM 849 N N . GLY A 1 113 ? -13.617 9.547 0.141 1 98.75 113 GLY A N 1
ATOM 850 C CA . GLY A 1 113 ? -13.594 8.188 0.641 1 98.75 113 GLY A CA 1
ATOM 851 C C . GLY A 1 113 ? -14.758 7.344 0.154 1 98.75 113 GLY A C 1
ATOM 852 O O . GLY A 1 113 ? -14.609 6.148 -0.103 1 98.75 113 GLY A O 1
ATOM 853 N N . LEU A 1 114 ? -15.93 7.914 0.047 1 98.88 114 LEU A N 1
ATOM 854 C CA . LEU A 1 114 ? -17.094 7.176 -0.446 1 98.88 114 LEU A CA 1
ATOM 855 C C . LEU A 1 114 ? -16.922 6.82 -1.919 1 98.88 114 LEU A C 1
ATOM 857 O O . LEU A 1 114 ? -17.297 5.723 -2.342 1 98.88 114 LEU A O 1
ATOM 861 N N . VAL A 1 115 ? -16.391 7.688 -2.703 1 98.88 115 VAL A N 1
ATOM 862 C CA . VAL A 1 115 ? -16.125 7.387 -4.109 1 98.88 115 VAL A CA 1
ATOM 863 C C . VAL A 1 115 ? -15.031 6.332 -4.215 1 98.88 115 VAL A C 1
ATOM 865 O O . VAL A 1 115 ? -15.117 5.41 -5.027 1 98.88 115 VAL A O 1
ATOM 868 N N . HIS A 1 116 ? -13.945 6.496 -3.451 1 98.81 116 HIS A N 1
ATOM 869 C CA . HIS A 1 116 ? -12.922 5.469 -3.33 1 98.81 116 HIS A CA 1
ATOM 870 C C . HIS A 1 116 ? -13.531 4.109 -3.014 1 98.81 116 HIS A C 1
ATOM 872 O O . HIS A 1 116 ? -13.211 3.111 -3.66 1 98.81 116 HIS A O 1
ATOM 878 N N . ALA A 1 117 ? -14.438 4.082 -2.053 1 98.81 117 ALA A N 1
ATOM 879 C CA . ALA A 1 117 ? -15.086 2.834 -1.662 1 98.81 117 ALA A CA 1
ATOM 880 C C . ALA A 1 117 ? -15.914 2.262 -2.814 1 98.81 117 ALA A C 1
ATOM 882 O O . ALA A 1 117 ? -15.898 1.051 -3.051 1 98.81 117 ALA A O 1
ATOM 883 N N . ALA A 1 118 ? -16.641 3.096 -3.461 1 98.88 118 ALA A N 1
ATOM 884 C CA . ALA A 1 118 ? -17.469 2.656 -4.586 1 98.88 118 ALA A CA 1
ATOM 885 C C . ALA A 1 118 ? -16.609 2.066 -5.699 1 98.88 118 ALA A C 1
ATOM 887 O O . ALA A 1 118 ? -16.953 1.031 -6.273 1 98.88 118 ALA A O 1
ATOM 888 N N . SER A 1 119 ? -15.547 2.732 -6.043 1 98.88 119 SER A N 1
ATOM 889 C CA . SER A 1 119 ? -14.633 2.223 -7.059 1 98.88 119 SER A CA 1
ATOM 890 C C . SER A 1 119 ? -14.094 0.848 -6.676 1 98.88 119 SER A C 1
ATOM 892 O O . SER A 1 119 ? -14.07 -0.068 -7.5 1 98.88 119 SER A O 1
ATOM 894 N N . ASN A 1 120 ? -13.703 0.72 -5.434 1 98.88 120 ASN A N 1
ATOM 895 C CA . ASN A 1 120 ? -13.164 -0.561 -4.988 1 98.88 120 ASN A CA 1
ATOM 896 C C . ASN A 1 120 ? -14.25 -1.631 -4.918 1 98.88 120 ASN A C 1
ATOM 898 O O . ASN A 1 120 ? -13.984 -2.809 -5.156 1 98.88 120 ASN A O 1
ATOM 902 N N . ALA A 1 121 ? -15.508 -1.273 -4.648 1 98.88 121 ALA A N 1
ATOM 903 C CA . ALA A 1 121 ? -16.609 -2.232 -4.707 1 98.88 121 ALA A CA 1
ATOM 904 C C . ALA A 1 121 ? -16.766 -2.812 -6.109 1 98.88 121 ALA A C 1
ATOM 906 O O . ALA A 1 121 ? -16.969 -4.02 -6.27 1 98.88 121 ALA A O 1
ATOM 907 N N . VAL A 1 122 ? -16.625 -1.972 -7.066 1 98.88 122 VAL A N 1
ATOM 908 C CA . VAL A 1 122 ? -16.656 -2.441 -8.445 1 98.88 122 VAL A CA 1
ATOM 909 C C . VAL A 1 122 ? -15.508 -3.426 -8.68 1 98.88 122 VAL A C 1
ATOM 911 O O . VAL A 1 122 ? -15.695 -4.473 -9.297 1 98.88 122 VAL A O 1
ATOM 914 N N . GLY A 1 123 ? -14.32 -3.082 -8.164 1 98.88 123 GLY A N 1
ATOM 915 C CA . GLY A 1 123 ? -13.172 -3.973 -8.281 1 98.88 123 GLY A CA 1
ATOM 916 C C . GLY A 1 123 ? -13.398 -5.32 -7.621 1 98.88 123 GLY A C 1
ATOM 917 O O . GLY A 1 123 ? -13.203 -6.363 -8.25 1 98.88 123 GLY A O 1
ATOM 918 N N . ILE A 1 124 ? -13.844 -5.293 -6.383 1 98.94 124 ILE A N 1
ATOM 919 C CA . ILE A 1 124 ? -14.06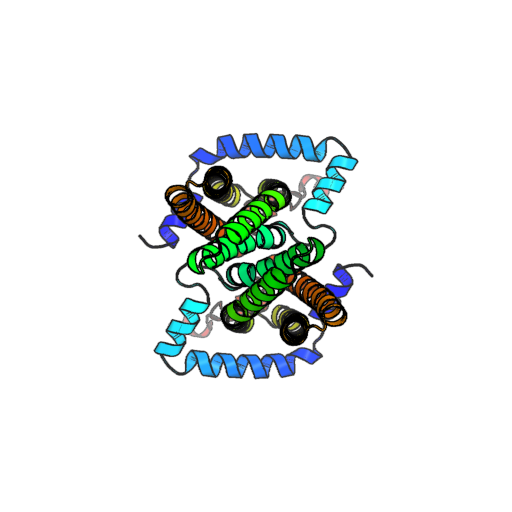2 -6.5 -5.598 1 98.94 124 ILE A CA 1
ATOM 920 C C . ILE A 1 124 ? -15.094 -7.387 -6.289 1 98.94 124 ILE A C 1
ATOM 922 O O . ILE A 1 124 ? -14.883 -8.594 -6.453 1 98.94 124 ILE A O 1
ATOM 926 N N . TRP A 1 125 ? -16.172 -6.816 -6.754 1 98.88 125 TRP A N 1
ATOM 927 C CA . TRP A 1 125 ? -17.219 -7.582 -7.414 1 98.88 125 TRP A CA 1
ATOM 928 C C . TRP A 1 125 ? -16.734 -8.148 -8.742 1 98.88 125 TRP A C 1
ATOM 930 O O . TRP A 1 125 ? -17.062 -9.273 -9.109 1 98.88 125 TRP A O 1
ATOM 940 N N . SER A 1 126 ? -15.977 -7.359 -9.453 1 98.94 126 SER A N 1
ATOM 941 C CA . SER A 1 126 ? -15.414 -7.832 -10.711 1 98.94 126 SER A CA 1
ATOM 942 C C . SER A 1 126 ? -14.492 -9.031 -10.492 1 98.94 126 SER A C 1
ATOM 944 O O . SER A 1 126 ? -14.57 -10.023 -11.219 1 98.94 126 SER A O 1
ATOM 946 N N . PHE A 1 127 ? -13.664 -8.977 -9.492 1 98.88 127 PHE A N 1
ATOM 947 C CA . PHE A 1 127 ? -12.742 -10.07 -9.219 1 98.88 127 PHE A CA 1
ATOM 948 C C . PHE A 1 127 ? -13.492 -11.289 -8.695 1 98.88 127 PHE A C 1
ATOM 950 O O . PHE A 1 127 ? -13.117 -12.43 -8.984 1 98.88 127 PHE A O 1
ATOM 957 N N . ALA A 1 128 ? -14.523 -11.07 -7.883 1 98.88 128 ALA A N 1
ATOM 958 C CA . ALA A 1 128 ? -15.336 -12.188 -7.422 1 98.88 128 ALA A CA 1
ATOM 959 C C . ALA A 1 128 ? -15.992 -12.906 -8.594 1 98.88 128 ALA A C 1
ATOM 961 O O . ALA A 1 128 ? -15.992 -14.141 -8.656 1 98.88 128 ALA A O 1
ATOM 962 N N . ALA A 1 129 ? -16.531 -12.148 -9.492 1 98.81 129 ALA A N 1
ATOM 963 C CA . ALA A 1 129 ? -17.125 -12.734 -10.688 1 98.81 129 ALA A CA 1
ATOM 964 C C . ALA A 1 129 ? -16.078 -13.445 -11.539 1 98.81 129 ALA A C 1
ATOM 966 O O . ALA A 1 129 ? -16.328 -14.547 -12.039 1 98.81 129 ALA A O 1
ATOM 967 N N . SER A 1 130 ? -14.969 -12.797 -11.711 1 98.81 130 SER A N 1
ATOM 968 C CA . SER A 1 130 ? -13.891 -13.414 -12.461 1 98.81 130 SER A CA 1
ATOM 969 C C . SER A 1 130 ? -13.484 -14.758 -11.859 1 98.81 130 SER A C 1
ATOM 971 O O . SER A 1 130 ? -13.312 -15.742 -12.578 1 98.81 130 SER A O 1
ATOM 973 N N . TYR A 1 131 ? -13.383 -14.812 -10.578 1 98.75 131 TYR A N 1
ATOM 974 C CA . TYR A 1 131 ? -13.016 -16.031 -9.867 1 98.75 131 TYR A CA 1
ATOM 975 C C . TYR A 1 131 ? -14.008 -17.156 -10.156 1 98.75 131 TYR A C 1
ATOM 977 O O . TYR A 1 131 ? -13.617 -18.281 -10.445 1 98.75 131 TYR A O 1
ATOM 985 N N . ARG A 1 132 ? -15.227 -16.812 -10.094 1 98.5 132 ARG A N 1
ATOM 986 C CA . ARG A 1 132 ? -16.281 -17.781 -10.312 1 98.5 132 ARG A CA 1
ATOM 987 C C . ARG A 1 132 ? -16.281 -18.281 -11.758 1 98.5 132 ARG A C 1
ATOM 989 O O . ARG A 1 132 ? -16.438 -19.484 -12 1 98.5 132 ARG A O 1
ATOM 996 N N . LEU A 1 133 ? -16.109 -17.391 -12.633 1 98.12 133 LEU A N 1
ATOM 997 C CA . LEU A 1 133 ? -16.141 -17.75 -14.047 1 98.12 133 LEU A CA 1
ATOM 998 C C . LEU A 1 133 ? -14.945 -18.625 -14.414 1 98.12 133 LEU A C 1
ATOM 1000 O O . LEU A 1 133 ? -15.055 -19.5 -15.273 1 98.12 133 LEU A O 1
ATOM 1004 N N . ARG A 1 134 ? -13.836 -18.359 -13.805 1 96.94 134 ARG A N 1
ATOM 1005 C CA . ARG A 1 134 ? -12.664 -19.188 -14.047 1 96.94 134 ARG A CA 1
ATOM 1006 C C . ARG A 1 134 ? -12.906 -20.625 -13.609 1 96.94 134 ARG A C 1
ATOM 1008 O O . ARG A 1 134 ? -12.383 -21.562 -14.211 1 96.94 134 ARG A O 1
ATOM 1015 N N . GLY A 1 135 ? -13.68 -20.781 -12.633 1 94.31 135 GLY A N 1
ATOM 1016 C CA . GLY A 1 135 ? -14.055 -22.125 -12.195 1 94.31 135 GLY A CA 1
ATOM 1017 C C . GLY A 1 135 ? -14.961 -22.828 -13.18 1 94.31 135 GLY A C 1
ATOM 1018 O O . GLY A 1 135 ? -15.086 -24.062 -13.141 1 94.31 135 GLY A O 1
ATOM 1019 N N . LYS A 1 136 ? -15.547 -22.031 -14.023 1 93.5 136 LYS A N 1
ATOM 1020 C CA . LYS A 1 136 ? -16.453 -22.594 -15.023 1 93.5 136 LYS A CA 1
ATOM 1021 C C . LYS A 1 136 ? -15.797 -22.609 -16.406 1 93.5 136 LYS A C 1
ATOM 1023 O O . LYS A 1 136 ? -16.484 -22.766 -17.422 1 93.5 136 LYS A O 1
ATOM 1028 N N . ASP A 1 137 ? -14.648 -22.25 -16.422 1 89.12 137 ASP A N 1
ATOM 1029 C CA . ASP A 1 137 ? -13.82 -22.297 -17.625 1 89.12 137 ASP A CA 1
ATOM 1030 C C . ASP A 1 137 ? -14.25 -21.25 -18.641 1 89.12 137 ASP A C 1
ATOM 1032 O O . ASP A 1 137 ? -14.203 -21.484 -19.844 1 89.12 137 ASP A O 1
ATOM 1036 N N . SER A 1 138 ? -14.828 -20.25 -18.219 1 92.31 138 SER A N 1
ATOM 1037 C CA . SER A 1 138 ? -15.109 -19.062 -19.031 1 92.31 138 SER A CA 1
ATOM 1038 C C . SER A 1 138 ? -14 -18.031 -18.906 1 92.31 138 SER A C 1
ATOM 1040 O O . SER A 1 138 ? -14.219 -16.938 -18.359 1 92.31 138 SER A O 1
ATOM 1042 N N . LEU A 1 139 ? -12.922 -18.266 -19.547 1 95.06 139 LEU A N 1
ATOM 1043 C CA . LEU A 1 139 ? -11.68 -17.547 -19.281 1 95.06 139 LEU A CA 1
ATOM 1044 C C . LEU A 1 139 ? -11.695 -16.172 -19.938 1 95.06 139 LEU A C 1
ATOM 1046 O O . LEU A 1 139 ? -11.203 -15.195 -19.375 1 95.06 139 LEU A O 1
ATOM 1050 N N . ALA A 1 140 ? -12.281 -16.094 -21.094 1 95.44 140 ALA A N 1
ATOM 1051 C CA . ALA A 1 140 ? -12.266 -14.812 -21.812 1 95.44 140 ALA A CA 1
ATOM 1052 C C . ALA A 1 140 ? -12.969 -13.727 -21 1 95.44 140 ALA A C 1
ATOM 1054 O O . ALA A 1 140 ? -12.398 -12.656 -20.766 1 95.44 140 ALA A O 1
ATOM 1055 N N . LEU A 1 141 ? -14.195 -14.016 -20.562 1 97.12 141 LEU A N 1
ATOM 1056 C CA . LEU A 1 141 ? -14.945 -13.055 -19.766 1 97.12 141 LEU A CA 1
ATOM 1057 C C . LEU A 1 141 ? -14.273 -12.82 -18.422 1 97.12 141 LEU A C 1
ATOM 1059 O O . LEU A 1 141 ? -14.273 -11.695 -17.906 1 97.12 141 LEU A O 1
ATOM 1063 N N . ALA A 1 142 ? -13.773 -13.852 -17.828 1 98.25 142 ALA A N 1
ATOM 1064 C CA . ALA A 1 142 ? -13.062 -13.727 -16.562 1 98.25 142 ALA A CA 1
ATOM 1065 C C . ALA A 1 142 ? -11.898 -12.75 -16.672 1 98.25 142 ALA A C 1
ATOM 1067 O O . ALA A 1 142 ? -11.664 -11.945 -15.766 1 98.25 142 ALA A O 1
ATOM 1068 N N . ARG A 1 143 ? -11.195 -12.82 -17.75 1 97.75 143 ARG A N 1
ATOM 1069 C CA . ARG A 1 143 ? -10.062 -11.938 -17.969 1 97.75 143 ARG A CA 1
ATOM 1070 C C . ARG A 1 143 ? -10.508 -10.484 -18.141 1 97.75 143 ARG A C 1
ATOM 1072 O O . ARG A 1 143 ? -9.883 -9.57 -17.594 1 97.75 143 ARG A O 1
ATOM 1079 N N . VAL A 1 144 ? -11.523 -10.289 -18.875 1 98.19 144 VAL A N 1
ATOM 1080 C CA . VAL A 1 144 ? -12.062 -8.945 -19.031 1 98.19 144 VAL A CA 1
ATOM 1081 C C . VAL A 1 144 ? -12.461 -8.367 -17.688 1 98.19 144 VAL A C 1
ATOM 1083 O O . VAL A 1 144 ? -12.164 -7.211 -17.375 1 98.19 144 VAL A O 1
ATOM 1086 N N . LEU A 1 145 ? -13.109 -9.156 -16.875 1 98.69 145 LEU A N 1
ATOM 1087 C CA . LEU A 1 145 ? -13.531 -8.719 -15.547 1 98.69 145 LEU A CA 1
ATOM 1088 C C . LEU A 1 145 ? -12.328 -8.438 -14.656 1 98.69 145 LEU A C 1
ATOM 1090 O O . LEU A 1 145 ? -12.367 -7.531 -13.82 1 98.69 145 LEU A O 1
ATOM 1094 N N . SER A 1 146 ? -11.297 -9.188 -14.828 1 98.75 146 SER A N 1
ATOM 1095 C CA . SER A 1 146 ? -10.078 -8.938 -14.062 1 98.75 146 SER A CA 1
ATOM 1096 C C . SER A 1 146 ? -9.445 -7.605 -14.445 1 98.75 146 SER A C 1
ATOM 1098 O O . SER A 1 146 ? -8.969 -6.867 -13.586 1 98.75 146 SER A O 1
ATOM 1100 N N . VAL A 1 147 ? -9.438 -7.32 -15.719 1 98.62 147 VAL A N 1
ATOM 1101 C CA . VAL A 1 147 ? -8.898 -6.043 -16.172 1 98.62 147 VAL A CA 1
ATOM 1102 C C . VAL A 1 147 ? -9.766 -4.898 -15.656 1 98.62 147 VAL A C 1
ATOM 1104 O O . VAL A 1 147 ? -9.25 -3.893 -15.164 1 98.62 147 VAL A O 1
ATOM 1107 N N . LEU A 1 148 ? -11.047 -5.07 -15.734 1 98.75 148 LEU A N 1
ATOM 1108 C CA . LEU A 1 148 ? -11.977 -4.082 -15.188 1 98.75 148 LEU A CA 1
ATOM 1109 C C . LEU A 1 148 ? -11.766 -3.912 -13.688 1 98.75 148 LEU A C 1
ATOM 1111 O O . LEU A 1 148 ? -11.75 -2.787 -13.18 1 98.75 148 LEU A O 1
ATOM 1115 N N . GLY A 1 149 ? -11.68 -5.016 -12.992 1 98.88 149 GLY A N 1
ATOM 1116 C CA . GLY A 1 149 ? -11.453 -4.977 -11.562 1 98.88 149 GLY A CA 1
ATOM 1117 C C . GLY A 1 149 ? -10.172 -4.266 -11.172 1 98.88 149 GLY A C 1
ATOM 1118 O O . GLY A 1 149 ? -10.172 -3.414 -10.281 1 98.88 149 GLY A O 1
ATOM 1119 N N . LEU A 1 150 ? -9.109 -4.574 -11.852 1 98.75 150 LEU A N 1
ATOM 1120 C CA . LEU A 1 150 ? -7.828 -3.959 -11.539 1 98.75 150 LEU A CA 1
ATOM 1121 C C . LEU A 1 150 ? -7.852 -2.465 -11.852 1 98.75 150 LEU A C 1
ATOM 1123 O O . LEU A 1 150 ? -7.258 -1.667 -11.117 1 98.75 150 LEU A O 1
ATOM 1127 N N . THR A 1 151 ? -8.5 -2.074 -12.945 1 98.75 151 THR A N 1
ATOM 1128 C CA . THR A 1 151 ? -8.656 -0.662 -13.273 1 98.75 151 THR A CA 1
ATOM 1129 C C . THR A 1 151 ? -9.43 0.066 -12.18 1 98.75 151 THR A C 1
ATOM 1131 O O . THR A 1 151 ? -9.023 1.141 -11.734 1 98.75 151 THR A O 1
ATOM 1134 N N . ALA A 1 152 ? -10.516 -0.512 -11.734 1 98.88 152 ALA A N 1
ATOM 1135 C CA . ALA A 1 152 ? -11.32 0.076 -10.672 1 98.88 152 ALA A CA 1
ATOM 1136 C C . ALA A 1 152 ? -10.523 0.197 -9.375 1 98.88 152 ALA A C 1
ATOM 1138 O O . ALA A 1 152 ? -10.594 1.217 -8.688 1 98.88 152 ALA A O 1
ATOM 1139 N N . VAL A 1 153 ? -9.789 -0.816 -9.055 1 98.81 153 VAL A N 1
ATOM 1140 C CA . VAL A 1 153 ? -8.938 -0.799 -7.863 1 98.81 153 VAL A CA 1
ATOM 1141 C C . VAL A 1 153 ? -7.855 0.267 -8.016 1 98.81 153 VAL A C 1
ATOM 1143 O O . VAL A 1 153 ? -7.5 0.946 -7.051 1 98.81 153 VAL A O 1
ATOM 1146 N N . GLY A 1 154 ? -7.277 0.419 -9.211 1 98.5 154 GLY A N 1
ATOM 1147 C CA . GLY A 1 154 ? -6.32 1.478 -9.484 1 98.5 154 GLY A CA 1
ATOM 1148 C C . GLY A 1 154 ? -6.887 2.867 -9.266 1 98.5 154 GLY A C 1
ATOM 1149 O O . GLY A 1 154 ? -6.246 3.713 -8.633 1 98.5 154 GLY A O 1
ATOM 1150 N N . VAL A 1 155 ? -8.078 3.1 -9.773 1 98.44 155 VAL A N 1
ATOM 1151 C CA . VAL A 1 155 ? -8.773 4.363 -9.562 1 98.44 155 VAL A CA 1
ATOM 1152 C C . VAL A 1 155 ? -9.023 4.57 -8.07 1 98.44 155 VAL A C 1
ATOM 1154 O O . VAL A 1 155 ? -8.773 5.656 -7.539 1 98.44 155 VAL A O 1
ATOM 1157 N N . GLY A 1 156 ? -9.531 3.543 -7.422 1 98.69 156 GLY A N 1
ATOM 1158 C CA . GLY A 1 156 ? -9.703 3.609 -5.98 1 98.69 156 GLY A CA 1
ATOM 1159 C C . GLY A 1 156 ? -8.422 3.92 -5.234 1 98.69 156 GLY A C 1
ATOM 1160 O O . GLY A 1 156 ? -8.422 4.699 -4.281 1 98.69 156 GLY A O 1
ATOM 1161 N N . GLY A 1 157 ? -7.348 3.262 -5.668 1 98.25 157 GLY A N 1
ATOM 1162 C CA . GLY A 1 157 ? -6.043 3.516 -5.074 1 98.25 157 GLY A CA 1
ATOM 1163 C C . GLY A 1 157 ? -5.582 4.949 -5.242 1 98.25 157 GLY A C 1
ATOM 1164 O O . GLY A 1 157 ? -5.004 5.535 -4.324 1 98.25 157 GLY A O 1
ATOM 1165 N N . ALA A 1 158 ? -5.812 5.551 -6.406 1 98.06 158 ALA A N 1
ATOM 1166 C CA . ALA A 1 158 ? -5.453 6.949 -6.633 1 98.06 158 ALA A CA 1
ATOM 1167 C C . ALA A 1 158 ? -6.246 7.875 -5.715 1 98.06 158 ALA A C 1
ATOM 1169 O O . ALA A 1 158 ? -5.699 8.828 -5.16 1 98.06 158 ALA A O 1
ATOM 1170 N N . LEU A 1 159 ? -7.496 7.617 -5.582 1 98.69 159 LEU A N 1
ATOM 1171 C CA . LEU A 1 159 ? -8.328 8.398 -4.676 1 98.69 159 LEU A CA 1
ATOM 1172 C C . LEU A 1 159 ? -7.879 8.219 -3.232 1 98.69 159 LEU A C 1
ATOM 1174 O O . LEU A 1 159 ? -7.852 9.188 -2.463 1 98.69 159 LEU A O 1
ATOM 1178 N N . GLY A 1 160 ? -7.59 6.996 -2.867 1 98.31 160 GLY A N 1
ATOM 1179 C CA . GLY A 1 160 ? -7.059 6.75 -1.536 1 98.31 160 GLY A CA 1
ATOM 1180 C C . GLY A 1 160 ? -5.77 7.504 -1.263 1 98.31 160 GLY A C 1
ATOM 1181 O O . GLY A 1 160 ? -5.578 8.039 -0.169 1 98.31 160 GLY A O 1
ATOM 1182 N N . GLY A 1 161 ? -4.844 7.449 -2.252 1 97.75 161 GLY A N 1
ATOM 1183 C CA . GLY A 1 161 ? -3.643 8.258 -2.139 1 97.75 161 GLY A CA 1
ATOM 1184 C C . GLY A 1 161 ? -3.934 9.734 -1.953 1 97.75 161 GLY A C 1
ATOM 1185 O O . GLY A 1 161 ? -3.273 10.406 -1.156 1 97.75 161 GLY A O 1
ATOM 1186 N N . HIS A 1 162 ? -4.871 10.242 -2.676 1 97.88 162 HIS A N 1
ATOM 1187 C CA . HIS A 1 162 ? -5.277 11.641 -2.539 1 97.88 162 HIS A CA 1
ATOM 1188 C C . HIS A 1 162 ? -5.738 11.938 -1.117 1 97.88 162 HIS A C 1
ATOM 1190 O O . HIS A 1 162 ? -5.406 12.992 -0.562 1 97.88 162 HIS A O 1
ATOM 1196 N N . ILE A 1 163 ? -6.473 11.031 -0.519 1 98.12 163 ILE A N 1
ATOM 1197 C CA . ILE A 1 163 ? -6.918 11.219 0.857 1 98.12 163 ILE A CA 1
ATOM 1198 C C . ILE A 1 163 ? -5.711 11.273 1.79 1 98.12 163 ILE A C 1
ATOM 1200 O O . ILE A 1 163 ? -5.574 12.203 2.586 1 98.12 163 ILE A O 1
ATOM 1204 N N . VAL A 1 164 ? -4.805 10.359 1.657 1 97.12 164 VAL A N 1
ATOM 1205 C CA . VAL A 1 164 ? -3.676 10.18 2.566 1 97.12 164 VAL A CA 1
ATOM 1206 C C . VAL A 1 164 ? -2.719 11.359 2.443 1 97.12 164 VAL A C 1
ATOM 1208 O O . VAL A 1 164 ? -2.219 11.867 3.449 1 97.12 164 VAL A O 1
ATOM 1211 N N . PHE A 1 165 ? -2.596 11.914 1.309 1 95.69 165 PHE A N 1
ATOM 1212 C CA . PHE A 1 165 ? -1.515 12.875 1.11 1 95.69 165 PHE A CA 1
ATOM 1213 C C . PHE A 1 165 ? -2.053 14.297 1.1 1 95.69 165 PHE A C 1
ATOM 1215 O O . PHE A 1 165 ? -1.293 15.258 1.256 1 95.69 165 PHE A O 1
ATOM 1222 N N . LYS A 1 166 ? -3.355 14.422 0.92 1 95.12 166 LYS A N 1
ATOM 1223 C CA . LYS A 1 166 ? -3.824 15.789 0.727 1 95.12 166 LYS A CA 1
ATOM 1224 C C . LYS A 1 166 ? -4.949 16.125 1.702 1 95.12 166 LYS A C 1
ATOM 1226 O O . LYS A 1 166 ? -5.207 17.297 1.975 1 95.12 166 LYS A O 1
ATOM 1231 N N . LEU A 1 167 ? -5.57 15.07 2.299 1 95.88 167 LEU A N 1
ATOM 1232 C CA . LEU A 1 167 ? -6.82 15.414 2.971 1 95.88 167 LEU A CA 1
ATOM 1233 C C . LEU A 1 167 ? -6.805 14.938 4.422 1 95.88 167 LEU A C 1
ATOM 1235 O O . LEU A 1 167 ? -7.824 15.008 5.109 1 95.88 167 LEU A O 1
ATOM 1239 N N . MET A 1 168 ? -5.711 14.422 4.891 1 88.75 168 MET A N 1
ATOM 1240 C CA . MET A 1 168 ? -5.688 13.852 6.234 1 88.75 168 MET A CA 1
ATOM 1241 C C . MET A 1 168 ? -5.828 14.945 7.289 1 88.75 168 MET A C 1
ATOM 1243 O O . MET A 1 168 ? -6.352 14.703 8.375 1 88.75 168 MET A O 1
ATOM 1247 N N . ASP A 1 169 ? -5.199 16.141 7.043 1 73.06 169 ASP A N 1
ATOM 1248 C CA . ASP A 1 169 ? -5.172 17.219 8.039 1 73.06 169 ASP A CA 1
ATOM 1249 C C . ASP A 1 169 ? -6.359 18.156 7.863 1 73.06 169 ASP A C 1
ATOM 1251 O O . ASP A 1 169 ? -6.312 19.312 8.297 1 73.06 169 ASP A O 1
ATOM 1255 N N . ASP A 1 170 ? -7.281 17.797 7.172 1 58.09 170 ASP A N 1
ATOM 1256 C CA . ASP A 1 170 ? -8.391 18.734 7.004 1 58.09 170 ASP A CA 1
ATOM 1257 C C . ASP A 1 170 ? -8.82 19.328 8.344 1 58.09 170 ASP A C 1
ATOM 1259 O O . ASP A 1 170 ? -9.164 18.594 9.273 1 58.09 170 ASP A O 1
ATOM 1263 N N . PRO A 1 171 ? -8.391 20.641 8.508 1 53 171 PRO A N 1
ATOM 1264 C CA . PRO A 1 171 ? -8.609 21.438 9.719 1 53 171 PRO A CA 1
ATOM 1265 C C . PRO A 1 171 ? -9.992 21.234 10.32 1 53 171 PRO A C 1
ATOM 1267 O O . PRO A 1 171 ? -10.172 21.391 11.531 1 53 171 PRO A O 1
ATOM 1270 N N . ALA A 1 172 ? -10.953 21.047 9.586 1 46.25 172 ALA A N 1
ATOM 1271 C CA . ALA A 1 172 ? -12.266 20.953 10.219 1 46.25 172 ALA A CA 1
ATOM 1272 C C . ALA A 1 172 ? -12.281 19.828 11.258 1 46.25 172 ALA A C 1
ATOM 1274 O O . ALA A 1 172 ? -12.984 19.922 12.266 1 46.25 172 ALA A O 1
ATOM 1275 N N . VAL A 1 173 ? -11.422 18.797 11.047 1 47.38 173 VAL A N 1
ATOM 1276 C CA . VAL A 1 173 ? -11.32 17.719 12.008 1 47.38 173 VAL A CA 1
ATOM 1277 C C . VAL A 1 173 ? -10.461 18.141 13.195 1 47.38 173 VAL A C 1
ATOM 1279 O O . VAL A 1 173 ? -10.75 17.797 14.344 1 47.38 173 VAL A O 1
ATOM 1282 N N . GLU A 1 174 ? -9.281 18.844 12.945 1 44.09 174 GLU A N 1
ATOM 1283 C CA . GLU A 1 174 ? -8.453 19.391 14.008 1 44.09 174 GLU A CA 1
ATOM 1284 C C . GLU A 1 174 ? -9.25 20.344 14.891 1 44.09 174 GLU A C 1
ATOM 1286 O O . GLU A 1 174 ? -9.086 20.344 16.109 1 44.09 174 GLU A O 1
ATOM 1291 N N . ALA A 1 175 ? -10.055 21.219 14.344 1 46.03 175 ALA A N 1
ATOM 1292 C CA . ALA A 1 175 ? -10.867 22.125 15.148 1 46.03 175 ALA A CA 1
ATOM 1293 C C . ALA A 1 175 ? -11.789 21.359 16.078 1 46.03 175 ALA A C 1
ATOM 1295 O O . ALA A 1 175 ? -12.07 21.812 17.203 1 46.03 175 ALA A O 1
ATOM 1296 N N . ALA A 1 176 ? -12.242 20.203 15.656 1 46.94 176 ALA A N 1
ATOM 1297 C CA . ALA A 1 176 ? -13.172 19.469 16.5 1 46.94 176 ALA A CA 1
ATOM 1298 C C . ALA A 1 176 ? -12.43 18.75 17.641 1 46.94 176 ALA A C 1
ATOM 1300 O O . ALA A 1 176 ? -13.016 18.453 18.672 1 46.94 176 ALA A O 1
ATOM 1301 N N . ALA A 1 177 ? -11.195 18.328 17.438 1 46.06 177 ALA A N 1
ATOM 1302 C CA . ALA A 1 177 ? -10.406 17.625 18.453 1 46.06 177 ALA A CA 1
ATOM 1303 C C . ALA A 1 177 ? -9.812 18.594 19.469 1 46.06 177 ALA A C 1
ATOM 1305 O O . ALA A 1 177 ? -9.297 18.172 20.5 1 46.06 177 ALA A O 1
ATOM 1306 N N . THR A 1 178 ? -9.586 19.797 19.062 1 40.72 178 THR A N 1
ATOM 1307 C CA . THR A 1 178 ? -9.156 20.75 20.078 1 40.72 178 THR A CA 1
ATOM 1308 C C . THR A 1 178 ? -10.305 21.062 21.047 1 40.72 178 THR A C 1
ATOM 1310 O O . THR A 1 178 ? -11.352 21.562 20.625 1 40.72 178 THR A O 1
ATOM 1313 N N . PRO A 1 179 ? -10.398 20.422 22.109 1 41.25 179 PRO A N 1
ATOM 1314 C CA . PRO A 1 179 ? -11.469 20.797 23.031 1 41.25 179 PRO A CA 1
ATOM 1315 C C . PRO A 1 179 ? -11.727 22.297 23.062 1 41.25 179 PRO A C 1
ATOM 1317 O O . PRO A 1 179 ? -10.789 23.094 23.125 1 41.25 179 PRO A O 1
ATOM 1320 N N . VAL A 1 180 ? -12.719 22.844 22.438 1 40.66 180 VAL A N 1
ATOM 1321 C CA . VAL A 1 180 ? -13.164 24.203 22.703 1 40.66 180 VAL A CA 1
ATOM 1322 C C . VAL A 1 180 ? -13.023 24.516 24.188 1 40.66 180 VAL A C 1
ATOM 1324 O O . VAL A 1 180 ? -13.688 23.891 25.031 1 40.66 180 VAL A O 1
ATOM 1327 N N . LEU A 1 181 ? -11.844 24.797 24.672 1 41.12 181 LEU A N 1
ATOM 1328 C CA . LEU A 1 181 ? -11.797 25.359 26.016 1 41.12 181 LEU A CA 1
ATOM 1329 C C . LEU A 1 181 ? -12.914 26.375 26.203 1 41.12 181 LEU A C 1
ATOM 1331 O O . LEU A 1 181 ? -13.023 27.344 25.453 1 41.12 181 LEU A O 1
ATOM 1335 N N . ASP A 1 182 ? -14.031 25.891 26.5 1 38.88 182 ASP A N 1
ATOM 1336 C CA . ASP A 1 182 ? -15.086 26.781 26.969 1 38.88 182 ASP A CA 1
ATOM 1337 C C . ASP A 1 182 ? -14.523 27.891 27.844 1 38.88 182 ASP A C 1
ATOM 1339 O O . ASP A 1 182 ? -13.875 27.625 28.859 1 38.88 182 ASP A O 1
ATOM 1343 N N . PRO A 1 183 ? -14.164 29.047 27.281 1 40.16 183 PRO A N 1
ATOM 1344 C CA . PRO A 1 183 ? -13.664 30.172 28.062 1 40.16 183 PRO A CA 1
ATOM 1345 C C . PRO A 1 183 ? -14.453 30.375 29.359 1 40.16 183 PRO A C 1
ATOM 1347 O O . PRO A 1 183 ? -14.172 31.297 30.125 1 40.16 183 PRO A O 1
ATOM 1350 N N . ILE A 1 184 ? -15.625 29.656 29.438 1 42.09 184 ILE A N 1
ATOM 1351 C CA . ILE A 1 184 ? -16.422 30 30.594 1 42.09 184 ILE A CA 1
ATOM 1352 C C . ILE A 1 184 ? -15.656 29.656 31.875 1 42.09 184 ILE A C 1
ATOM 1354 O O . ILE A 1 184 ? -16.016 30.109 32.969 1 42.09 184 ILE A O 1
ATOM 1358 N N . LEU A 1 185 ? -14.695 28.719 31.672 1 39.75 185 LEU A N 1
ATOM 1359 C CA . LEU A 1 185 ? -14.227 28.297 33 1 39.75 185 LEU A CA 1
ATOM 1360 C C . LEU A 1 185 ? -13.281 29.328 33.594 1 39.75 185 LEU A C 1
ATOM 1362 O O . LEU A 1 185 ? -12.852 29.203 34.75 1 39.75 185 LEU A O 1
ATOM 1366 N N . ASP A 1 186 ? -12.672 30.172 32.656 1 38.28 186 ASP A N 1
ATOM 1367 C CA . ASP A 1 186 ? -11.703 30.984 33.375 1 38.28 186 ASP A CA 1
ATOM 1368 C C . ASP A 1 186 ? -12.398 32.094 34.156 1 38.28 186 ASP A C 1
ATOM 1370 O O . ASP A 1 186 ? -11.734 32.938 34.812 1 38.28 186 ASP A O 1
ATOM 1374 N N . VAL A 1 187 ? -13.648 32.406 33.719 1 38.44 187 VAL A N 1
ATOM 1375 C CA . VAL A 1 187 ? -14.141 33.625 34.375 1 38.44 187 VAL A CA 1
ATOM 1376 C C . VAL A 1 187 ? -14.484 33.312 35.812 1 38.44 187 VAL A C 1
ATOM 1378 O O . VAL A 1 187 ? -14.883 34.219 36.562 1 38.44 187 VAL A O 1
ATOM 1381 N N . VAL A 1 188 ? -14.742 32 36.094 1 37.78 188 VAL A N 1
ATOM 1382 C CA . VAL A 1 188 ? -15.422 31.922 37.406 1 37.78 188 VAL A CA 1
ATOM 1383 C C . VAL A 1 188 ? -14.406 32.062 38.531 1 37.78 188 VAL A C 1
ATOM 1385 O O . VAL A 1 188 ? -14.773 32.25 39.688 1 37.78 188 VAL A O 1
ATOM 1388 N N . ASN A 1 189 ? -13.109 31.875 38.312 1 28.58 189 ASN A N 1
ATOM 1389 C CA . ASN A 1 189 ? -12.539 32.188 39.594 1 28.58 189 ASN A CA 1
ATOM 1390 C C . ASN A 1 189 ? -12.258 33.688 39.75 1 28.58 189 ASN A C 1
ATOM 1392 O O . ASN A 1 189 ? -11.75 34.312 38.812 1 28.58 189 ASN A O 1
ATOM 1396 N N . MET B 1 1 ? 9.422 -1.803 25.594 1 71.44 1 MET B N 1
ATOM 1397 C CA . MET B 1 1 ? 9.602 -0.522 24.906 1 71.44 1 MET B CA 1
ATOM 1398 C C . MET B 1 1 ? 8.422 -0.226 23.984 1 71.44 1 MET B C 1
ATOM 1400 O O . MET B 1 1 ? 7.969 -1.103 23.25 1 71.44 1 MET B O 1
ATOM 1404 N N . ASP B 1 2 ? 7.766 0.867 24.109 1 88 2 ASP B N 1
ATOM 1405 C CA . ASP B 1 2 ? 6.59 1.221 23.328 1 88 2 ASP B CA 1
ATOM 1406 C C . ASP B 1 2 ? 6.984 1.72 21.938 1 88 2 ASP B C 1
ATOM 1408 O O . ASP B 1 2 ? 8.117 2.17 21.734 1 88 2 ASP B O 1
ATOM 1412 N N . ILE B 1 3 ? 6.246 1.509 20.938 1 91.25 3 ILE B N 1
ATOM 1413 C CA . ILE B 1 3 ? 6.508 1.82 19.547 1 91.25 3 ILE B CA 1
ATOM 1414 C C . ILE B 1 3 ? 6.863 3.299 19.406 1 91.25 3 ILE B C 1
ATOM 1416 O O . ILE B 1 3 ? 7.695 3.666 18.562 1 91.25 3 ILE B O 1
ATOM 1420 N N . GLY B 1 4 ? 6.355 4.164 20.25 1 91.88 4 GLY B N 1
ATOM 1421 C CA . GLY B 1 4 ? 6.672 5.582 20.266 1 91.88 4 GLY B CA 1
ATOM 1422 C C . GLY B 1 4 ? 8.125 5.863 20.609 1 91.88 4 GLY B C 1
ATOM 1423 O O . GLY B 1 4 ? 8.75 6.73 19.984 1 91.88 4 GLY B O 1
ATOM 1424 N N . THR B 1 5 ? 8.609 5.086 21.531 1 93.94 5 THR B N 1
ATOM 1425 C CA . THR B 1 5 ? 10.008 5.238 21.922 1 93.94 5 THR B CA 1
ATOM 1426 C C . THR B 1 5 ? 10.93 4.824 20.781 1 93.94 5 THR B C 1
ATOM 1428 O O . THR B 1 5 ? 11.961 5.469 20.531 1 93.94 5 THR B O 1
ATOM 1431 N N . LEU B 1 6 ? 10.539 3.768 20.094 1 95.5 6 LEU B N 1
ATOM 1432 C CA . LEU B 1 6 ? 11.328 3.32 18.953 1 95.5 6 LEU B CA 1
ATOM 1433 C C . LEU B 1 6 ? 11.375 4.391 17.875 1 95.5 6 LEU B C 1
ATOM 1435 O O . LEU B 1 6 ? 12.445 4.73 17.359 1 95.5 6 LEU B O 1
ATOM 1439 N N . TYR B 1 7 ? 10.266 4.953 17.547 1 97.38 7 TYR B N 1
ATOM 1440 C CA . TYR B 1 7 ? 10.195 5.992 16.531 1 97.38 7 TYR B CA 1
ATOM 1441 C C . TYR B 1 7 ? 11.016 7.211 16.938 1 97.38 7 TYR B C 1
ATOM 1443 O O . TYR B 1 7 ? 11.789 7.742 16.125 1 97.38 7 TYR B O 1
ATOM 1451 N N . ARG B 1 8 ? 10.867 7.664 18.141 1 96.88 8 ARG B N 1
ATOM 1452 C CA . ARG B 1 8 ? 11.594 8.836 18.625 1 96.88 8 ARG B CA 1
ATOM 1453 C C . ARG B 1 8 ? 13.102 8.609 18.578 1 96.88 8 ARG B C 1
ATOM 1455 O O . ARG B 1 8 ? 13.867 9.531 18.297 1 96.88 8 ARG B O 1
ATOM 1462 N N . GLY B 1 9 ? 13.438 7.43 18.922 1 98 9 GLY B N 1
ATOM 1463 C CA . GLY B 1 9 ? 14.844 7.086 18.828 1 98 9 GLY B CA 1
ATOM 1464 C C . GLY B 1 9 ? 15.398 7.234 17.422 1 98 9 GLY B C 1
ATOM 1465 O O . GLY B 1 9 ? 16.469 7.82 17.234 1 98 9 GLY B O 1
ATOM 1466 N N . ILE B 1 10 ? 14.695 6.77 16.453 1 98.38 10 ILE B N 1
ATOM 1467 C CA . ILE B 1 10 ? 15.133 6.852 15.062 1 98.38 10 ILE B CA 1
ATOM 1468 C C . ILE B 1 10 ? 15.078 8.297 14.586 1 98.38 10 ILE B C 1
ATOM 1470 O O . ILE B 1 10 ? 15.992 8.773 13.914 1 98.38 10 ILE B O 1
ATOM 1474 N N . GLU B 1 11 ? 14.039 8.977 14.984 1 98.06 11 GLU B N 1
ATOM 1475 C CA . GLU B 1 11 ? 13.875 10.383 14.625 1 98.06 11 GLU B CA 1
ATOM 1476 C C . GLU B 1 11 ? 15.039 11.227 15.148 1 98.06 11 GLU B C 1
ATOM 1478 O O . GLU B 1 11 ? 15.406 12.227 14.531 1 98.06 11 GLU B O 1
ATOM 1483 N N . SER B 1 12 ? 15.617 10.773 16.234 1 98 12 SER B N 1
ATOM 1484 C CA . SER B 1 12 ? 16.641 11.578 16.906 1 98 12 SER B CA 1
ATOM 1485 C C . SER B 1 12 ? 18.047 11.125 16.516 1 98 12 SER B C 1
ATOM 1487 O O . SER B 1 12 ? 19.031 11.641 17.031 1 98 12 SER B O 1
ATOM 1489 N N . ALA B 1 13 ? 18.109 10.227 15.617 1 98.19 13 ALA B N 1
ATOM 1490 C CA . ALA B 1 13 ? 19.406 9.688 15.219 1 98.19 13 ALA B CA 1
ATOM 1491 C C . ALA B 1 13 ? 20.172 10.672 14.328 1 98.19 13 ALA B C 1
ATOM 1493 O O . ALA B 1 13 ? 20.406 10.398 13.156 1 98.19 13 ALA B O 1
ATOM 1494 N N . ARG B 1 14 ? 20.781 11.648 14.891 1 97.81 14 ARG B N 1
ATOM 1495 C CA . ARG B 1 14 ? 21.406 12.75 14.18 1 97.81 14 ARG B CA 1
ATOM 1496 C C . ARG B 1 14 ? 22.703 12.289 13.492 1 97.81 14 ARG B C 1
ATOM 1498 O O . ARG B 1 14 ? 23.203 12.961 12.594 1 97.81 14 ARG B O 1
ATOM 1505 N N . GLY B 1 15 ? 23.156 11.25 13.945 1 98.31 15 GLY B N 1
ATOM 1506 C CA . GLY B 1 15 ? 24.312 10.672 13.273 1 98.31 15 GLY B CA 1
ATOM 1507 C C . GLY B 1 15 ? 24.062 10.344 11.82 1 98.31 15 GLY B C 1
ATOM 1508 O O . GLY B 1 15 ? 25 10.188 11.039 1 98.31 15 GLY B O 1
ATOM 1509 N N . LEU B 1 16 ? 22.812 10.266 11.375 1 98.44 16 LEU B N 1
ATOM 1510 C CA . LEU B 1 16 ? 22.453 9.906 10.016 1 98.44 16 LEU B CA 1
ATOM 1511 C C . LEU B 1 16 ? 22.391 11.141 9.125 1 98.44 16 LEU B C 1
ATOM 1513 O O . LEU B 1 16 ? 22.25 11.031 7.902 1 98.44 16 LEU B O 1
ATOM 1517 N N . ASP B 1 17 ? 22.469 12.312 9.648 1 98.12 17 ASP B N 1
ATOM 1518 C CA . ASP B 1 17 ? 22.281 13.539 8.883 1 98.12 17 ASP B CA 1
ATOM 1519 C C . ASP B 1 17 ? 23.391 13.703 7.84 1 98.12 17 ASP B C 1
ATOM 1521 O O . ASP B 1 17 ? 23.125 14.156 6.723 1 98.12 17 ASP B O 1
ATOM 1525 N N . GLY B 1 18 ? 24.609 13.414 8.242 1 97.88 18 GLY B N 1
ATOM 1526 C CA . GLY B 1 18 ? 25.703 13.508 7.293 1 97.88 18 GLY B CA 1
ATOM 1527 C C . GLY B 1 18 ? 25.484 12.672 6.043 1 97.88 18 GLY B C 1
ATOM 1528 O O . GLY B 1 18 ? 25.359 13.211 4.945 1 97.88 18 GLY B O 1
ATOM 1529 N N . PRO B 1 19 ? 25.453 11.336 6.25 1 98 19 PRO B N 1
ATOM 1530 C CA . PRO B 1 19 ? 25.172 10.484 5.098 1 98 19 PRO B CA 1
ATOM 1531 C C . PRO B 1 19 ? 23.906 10.898 4.348 1 98 19 PRO B C 1
ATOM 1533 O O . PRO B 1 19 ? 23.859 10.828 3.117 1 98 19 PRO B O 1
ATOM 1536 N N . SER B 1 20 ? 22.891 11.297 5.047 1 98.25 20 SER B N 1
ATOM 1537 C CA . SER B 1 20 ? 21.625 11.734 4.453 1 98.25 20 SER B CA 1
ATOM 1538 C C . SER B 1 20 ? 21.828 12.914 3.514 1 98.25 20 SER B C 1
ATOM 1540 O O . SER B 1 20 ? 21.328 12.922 2.389 1 98.25 20 SER B O 1
ATOM 1542 N N . THR B 1 21 ? 22.531 13.906 3.984 1 97.94 21 THR B N 1
ATOM 1543 C CA . THR B 1 21 ? 22.781 15.102 3.191 1 97.94 21 THR B CA 1
ATOM 1544 C C . THR B 1 21 ? 23.594 14.758 1.939 1 97.94 21 THR B C 1
ATOM 1546 O O . THR B 1 21 ? 23.312 15.281 0.857 1 97.94 21 THR B O 1
ATOM 1549 N N . GLY B 1 22 ? 24.578 13.922 2.092 1 98.44 22 GLY B N 1
ATOM 1550 C CA . GLY B 1 22 ? 25.375 13.508 0.945 1 98.44 22 GLY B CA 1
ATOM 1551 C C . GLY B 1 22 ? 24.562 12.789 -0.115 1 98.44 22 GLY B C 1
ATOM 1552 O O . GLY B 1 22 ? 24.656 13.109 -1.301 1 98.44 22 GLY B O 1
ATOM 1553 N N . ILE B 1 23 ? 23.75 11.797 0.26 1 98.62 23 ILE B N 1
ATOM 1554 C CA . ILE B 1 23 ? 22.922 11.039 -0.664 1 98.62 23 ILE B CA 1
ATOM 1555 C C . ILE B 1 23 ? 21.906 11.961 -1.336 1 9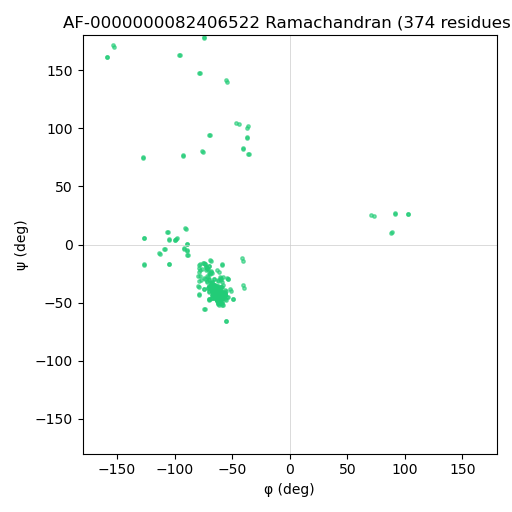8.62 23 ILE B C 1
ATOM 1557 O O . ILE B 1 23 ? 21.719 11.898 -2.553 1 98.62 23 ILE B O 1
ATOM 1561 N N . ARG B 1 24 ? 21.266 12.781 -0.506 1 98.25 24 ARG B N 1
ATOM 1562 C CA . ARG B 1 24 ? 20.281 13.727 -1.038 1 98.25 24 ARG B CA 1
ATOM 1563 C C . ARG B 1 24 ? 20.906 14.617 -2.109 1 98.25 24 ARG B C 1
ATOM 1565 O O . ARG B 1 24 ? 20.312 14.828 -3.17 1 98.25 24 ARG B O 1
ATOM 1572 N N . ARG B 1 25 ? 22.062 15.156 -1.835 1 98 25 ARG B N 1
ATOM 1573 C CA . ARG B 1 25 ? 22.75 16.016 -2.785 1 98 25 ARG B CA 1
ATOM 1574 C C . ARG B 1 25 ? 22.984 15.305 -4.113 1 98 25 ARG B C 1
ATOM 1576 O O . ARG B 1 25 ? 22.797 15.898 -5.18 1 98 25 ARG B O 1
ATOM 1583 N N . ARG B 1 26 ? 23.406 14.117 -4.039 1 98.38 26 ARG B N 1
ATOM 1584 C CA . ARG B 1 26 ? 23.656 13.344 -5.254 1 98.38 26 ARG B CA 1
ATOM 1585 C C . ARG B 1 26 ? 22.359 13.156 -6.043 1 98.38 26 ARG B C 1
ATOM 1587 O O . ARG B 1 26 ? 22.344 13.281 -7.27 1 98.38 26 ARG B O 1
ATOM 1594 N N . ILE B 1 27 ? 21.266 12.812 -5.375 1 98.44 27 ILE B N 1
ATOM 1595 C CA . ILE B 1 27 ? 19.984 12.617 -6.031 1 98.44 27 ILE B CA 1
ATOM 1596 C C . ILE B 1 27 ? 19.547 13.922 -6.695 1 98.44 27 ILE B C 1
ATOM 1598 O O . ILE B 1 27 ? 19.125 13.922 -7.859 1 98.44 27 ILE B O 1
ATOM 1602 N N . LEU B 1 28 ? 19.688 15.016 -5.988 1 97.19 28 LEU B N 1
ATOM 1603 C CA . LEU B 1 28 ? 19.266 16.312 -6.516 1 97.19 28 LEU B CA 1
ATOM 1604 C C . LEU B 1 28 ? 20.141 16.734 -7.691 1 97.19 28 LEU B C 1
ATOM 1606 O O . LEU B 1 28 ? 19.641 17.312 -8.664 1 97.19 28 LEU B O 1
ATOM 1610 N N . GLN B 1 29 ? 21.391 16.422 -7.648 1 97.81 29 GLN B N 1
ATOM 1611 C CA . GLN B 1 29 ? 22.297 16.703 -8.766 1 97.81 29 GLN B CA 1
ATOM 1612 C C . GLN B 1 29 ? 21.859 15.961 -10.023 1 97.81 29 GLN B C 1
ATOM 1614 O O . GLN B 1 29 ? 21.875 16.531 -11.117 1 97.81 29 GLN B O 1
ATOM 1619 N N . ILE B 1 30 ? 21.469 14.766 -9.828 1 98.12 30 ILE B N 1
ATOM 1620 C CA . ILE B 1 30 ? 21.047 13.945 -10.961 1 98.12 30 ILE B CA 1
ATOM 1621 C C . ILE B 1 30 ? 19.719 14.461 -11.5 1 98.12 30 ILE B C 1
ATOM 1623 O O . ILE B 1 30 ? 19.547 14.602 -12.719 1 98.12 30 ILE B O 1
ATOM 1627 N N . THR B 1 31 ? 18.766 14.727 -10.633 1 97.56 31 THR B N 1
ATOM 1628 C CA . THR B 1 31 ? 17.422 15.086 -11.039 1 97.56 31 THR B CA 1
ATOM 1629 C C . THR B 1 31 ? 17.391 16.5 -11.633 1 97.56 31 THR B C 1
ATOM 1631 O O . THR B 1 31 ? 16.516 16.812 -12.445 1 97.56 31 THR B O 1
ATOM 1634 N N . GLU B 1 32 ? 18.375 17.312 -11.336 1 97.06 32 GLU B N 1
ATOM 1635 C CA . GLU B 1 32 ? 18.391 18.688 -11.789 1 97.06 32 GLU B CA 1
ATOM 1636 C C . GLU B 1 32 ? 19.406 18.891 -12.906 1 97.06 32 GLU B C 1
ATOM 1638 O O . GLU B 1 32 ? 19.641 20.031 -13.336 1 97.06 32 GLU B O 1
ATOM 1643 N N . ARG B 1 33 ? 19.891 17.859 -13.383 1 97.56 33 ARG B N 1
ATOM 1644 C CA . ARG B 1 33 ? 20.953 17.906 -14.375 1 97.56 33 ARG B CA 1
ATOM 1645 C C . ARG B 1 33 ? 20.469 18.531 -15.68 1 97.56 33 ARG B C 1
ATOM 1647 O O . ARG B 1 33 ? 21.234 19.188 -16.375 1 97.56 33 ARG B O 1
ATOM 1654 N N . SER B 1 34 ? 19.266 18.297 -16.016 1 98.06 34 SER B N 1
ATOM 1655 C CA . SER B 1 34 ? 18.672 18.797 -17.25 1 98.06 34 SER B CA 1
ATOM 1656 C C . SER B 1 34 ? 17.156 18.953 -17.109 1 98.06 34 SER B C 1
ATOM 1658 O O . SER B 1 34 ? 16.562 18.531 -16.125 1 98.06 34 SER B O 1
ATOM 1660 N N . ASP B 1 35 ? 16.609 19.562 -18.125 1 97.56 35 ASP B N 1
ATOM 1661 C CA . ASP B 1 35 ? 15.156 19.703 -18.141 1 97.56 35 ASP B CA 1
ATOM 1662 C C . ASP B 1 35 ? 14.484 18.328 -18.234 1 97.56 35 ASP B C 1
ATOM 1664 O O . ASP B 1 35 ? 13.438 18.109 -17.625 1 97.56 35 ASP B O 1
ATOM 1668 N N . ARG B 1 36 ? 15.055 17.484 -18.969 1 98.12 36 ARG B N 1
ATOM 1669 C CA . ARG B 1 36 ? 14.516 16.141 -19.125 1 98.12 36 ARG B CA 1
ATOM 1670 C C . ARG B 1 36 ? 14.539 15.391 -17.797 1 98.12 36 ARG B C 1
ATOM 1672 O O . ARG B 1 36 ? 13.555 14.75 -17.422 1 98.12 36 ARG B O 1
ATOM 1679 N N . SER B 1 37 ? 15.641 15.438 -17.094 1 97.94 37 SER B N 1
ATOM 1680 C CA . SER B 1 37 ? 15.758 14.75 -15.82 1 97.94 37 SER B CA 1
ATOM 1681 C C . SER B 1 37 ? 14.766 15.305 -14.797 1 97.94 37 SER B C 1
ATOM 1683 O O . SER B 1 37 ? 14.195 14.555 -14.008 1 97.94 37 SER B O 1
ATOM 1685 N N . ARG B 1 38 ? 14.531 16.578 -14.852 1 97.62 38 ARG B N 1
ATOM 1686 C CA . ARG B 1 38 ? 13.562 17.219 -13.969 1 97.62 38 ARG B CA 1
ATOM 1687 C C . ARG B 1 38 ? 12.148 16.703 -14.242 1 97.62 38 ARG B C 1
ATOM 1689 O O . ARG B 1 38 ? 11.398 16.422 -13.312 1 97.62 38 ARG B O 1
ATOM 1696 N N . THR B 1 39 ? 11.883 16.641 -15.484 1 97.94 39 THR B N 1
ATOM 1697 C CA . THR B 1 39 ? 10.555 16.203 -15.898 1 97.94 39 THR B CA 1
ATOM 1698 C C . THR B 1 39 ? 10.328 14.742 -15.508 1 97.94 39 THR B C 1
ATOM 1700 O O . THR B 1 39 ? 9.266 14.391 -15 1 97.94 39 THR B O 1
ATOM 1703 N N . VAL B 1 40 ? 11.305 13.945 -15.703 1 98.31 40 VAL B N 1
ATOM 1704 C CA . VAL B 1 40 ? 11.211 12.531 -15.359 1 98.31 40 VAL B CA 1
ATOM 1705 C C . VAL B 1 40 ? 11.047 12.367 -13.852 1 98.31 40 VAL B C 1
ATOM 1707 O O . VAL B 1 40 ? 10.211 11.586 -13.391 1 98.31 40 VAL B O 1
ATOM 1710 N N . ALA B 1 41 ? 11.781 13.109 -13.133 1 98.31 41 ALA B N 1
ATOM 1711 C CA . ALA B 1 41 ? 11.68 13.055 -11.68 1 98.31 41 ALA B CA 1
ATOM 1712 C C . ALA B 1 41 ? 10.289 13.469 -11.211 1 98.31 41 ALA B C 1
ATOM 1714 O O . ALA B 1 41 ? 9.719 12.852 -10.305 1 98.31 41 ALA B O 1
ATOM 1715 N N . ALA B 1 42 ? 9.766 14.531 -11.812 1 97.5 42 ALA B N 1
ATOM 1716 C CA . ALA B 1 42 ? 8.43 15 -11.461 1 97.5 42 ALA B CA 1
ATOM 1717 C C . ALA B 1 42 ? 7.379 13.93 -11.727 1 97.5 42 ALA B C 1
ATOM 1719 O O . ALA B 1 42 ? 6.477 13.719 -10.914 1 97.5 42 ALA B O 1
ATOM 1720 N N . LEU B 1 43 ? 7.527 13.227 -12.852 1 97.69 43 LEU B N 1
ATOM 1721 C CA . LEU B 1 43 ? 6.609 12.148 -13.203 1 97.69 43 LEU B CA 1
ATOM 1722 C C . LEU B 1 43 ? 6.719 11 -12.203 1 97.69 43 LEU B C 1
ATOM 1724 O O . LEU B 1 43 ? 5.703 10.461 -11.75 1 97.69 43 LEU B O 1
ATOM 1728 N N . LEU B 1 44 ? 7.922 10.703 -11.805 1 98.19 44 LEU B N 1
ATOM 1729 C CA . LEU B 1 44 ? 8.164 9.602 -10.883 1 98.19 44 LEU B CA 1
ATOM 1730 C C . LEU B 1 44 ? 7.738 9.969 -9.469 1 98.19 44 LEU B C 1
ATOM 1732 O O . LEU B 1 44 ? 7.492 9.086 -8.641 1 98.19 44 LEU B O 1
ATOM 1736 N N . ARG B 1 45 ? 7.562 11.25 -9.258 1 97.62 45 ARG B N 1
ATOM 1737 C CA . ARG B 1 45 ? 7.098 11.719 -7.957 1 97.62 45 ARG B CA 1
ATOM 1738 C C . ARG B 1 45 ? 5.574 11.82 -7.926 1 97.62 45 ARG B C 1
ATOM 1740 O O . ARG B 1 45 ? 4.992 12.164 -6.898 1 97.62 45 ARG B O 1
ATOM 1747 N N . GLY B 1 46 ? 4.961 11.562 -9.016 1 97.62 46 GLY B N 1
ATOM 1748 C CA . GLY B 1 46 ? 3.51 11.477 -9.008 1 97.62 46 GLY B CA 1
ATOM 1749 C C . GLY B 1 46 ? 2.842 12.719 -9.586 1 97.62 46 GLY B C 1
ATOM 1750 O O . GLY B 1 46 ? 1.69 13.016 -9.258 1 97.62 46 GLY B O 1
ATOM 1751 N N . ALA B 1 47 ? 3.496 13.43 -10.453 1 96.56 47 ALA B N 1
ATOM 1752 C CA . ALA B 1 47 ? 2.953 14.656 -11.031 1 96.56 47 ALA B CA 1
ATOM 1753 C C . ALA B 1 47 ? 1.656 14.383 -11.781 1 96.56 47 ALA B C 1
ATOM 1755 O O . ALA B 1 47 ? 0.754 15.227 -11.805 1 96.56 47 ALA B O 1
ATOM 1756 N N . LEU B 1 48 ? 1.546 13.25 -12.297 1 95.38 48 LEU B N 1
ATOM 1757 C CA . LEU B 1 48 ? 0.371 12.922 -13.102 1 95.38 48 LEU B CA 1
ATOM 1758 C C . LEU B 1 48 ? -0.852 12.719 -12.211 1 95.38 48 LEU B C 1
ATOM 1760 O O . LEU B 1 48 ? -1.982 12.961 -12.641 1 95.38 48 LEU B O 1
ATOM 1764 N N . VAL B 1 49 ? -0.605 12.266 -10.984 1 96.56 49 VAL B N 1
ATOM 1765 C CA . VAL B 1 49 ? -1.751 11.945 -10.141 1 96.56 49 VAL B CA 1
ATOM 1766 C C . VAL B 1 49 ? -1.822 12.914 -8.961 1 96.56 49 VAL B C 1
ATOM 1768 O O . VAL B 1 49 ? -2.803 12.922 -8.211 1 96.56 49 VAL B O 1
ATOM 1771 N N . GLY B 1 50 ? -0.822 13.766 -8.758 1 96.06 50 GLY B N 1
ATOM 1772 C CA . GLY B 1 50 ? -0.872 14.875 -7.82 1 96.06 50 GLY B CA 1
ATOM 1773 C C . GLY B 1 50 ? -0.429 14.492 -6.422 1 96.06 50 GLY B C 1
ATOM 1774 O O . GLY B 1 50 ? -0.697 15.219 -5.461 1 96.06 50 GLY B O 1
ATOM 1775 N N . HIS B 1 51 ? 0.14 13.305 -6.258 1 96.62 51 HIS B N 1
ATOM 1776 C CA . HIS B 1 51 ? 0.674 12.852 -4.977 1 96.62 51 HIS B CA 1
ATOM 1777 C C . HIS B 1 51 ? 1.689 11.734 -5.168 1 96.62 51 HIS B C 1
ATOM 1779 O O . HIS B 1 51 ? 1.736 11.102 -6.23 1 96.62 51 HIS B O 1
ATOM 1785 N N . PRO B 1 52 ? 2.561 11.438 -4.176 1 97.88 52 PRO B N 1
ATOM 1786 C CA . PRO B 1 52 ? 3.586 10.398 -4.316 1 97.88 52 PRO B CA 1
ATOM 1787 C C . PRO B 1 52 ? 3.004 9.039 -4.711 1 97.88 52 PRO B C 1
ATOM 1789 O O . PRO B 1 52 ? 1.95 8.648 -4.203 1 97.88 52 PRO B O 1
ATOM 1792 N N . ILE B 1 53 ? 3.709 8.336 -5.598 1 98.12 53 ILE B N 1
ATOM 1793 C CA . ILE B 1 53 ? 3.176 7.07 -6.098 1 98.12 53 ILE B CA 1
ATOM 1794 C C . ILE B 1 53 ? 3.979 5.906 -5.516 1 98.12 53 ILE B C 1
ATOM 1796 O O . ILE B 1 53 ? 3.619 4.742 -5.707 1 98.12 53 ILE B O 1
ATOM 1800 N N . HIS B 1 54 ? 5.043 6.234 -4.75 1 98.31 54 HIS B N 1
ATOM 1801 C CA . HIS B 1 54 ? 5.895 5.219 -4.145 1 98.31 54 HIS B CA 1
ATOM 1802 C C . HIS B 1 54 ? 5.074 4.227 -3.328 1 98.31 54 HIS B C 1
ATOM 1804 O O . HIS B 1 54 ? 5.203 3.012 -3.506 1 98.31 54 HIS B O 1
ATOM 1810 N N . PRO B 1 55 ? 4.125 4.633 -2.502 1 97.69 55 PRO B N 1
ATOM 1811 C CA . PRO B 1 55 ? 3.361 3.654 -1.725 1 97.69 55 PRO B CA 1
ATOM 1812 C C . PRO B 1 55 ? 2.527 2.723 -2.604 1 97.69 55 PRO B C 1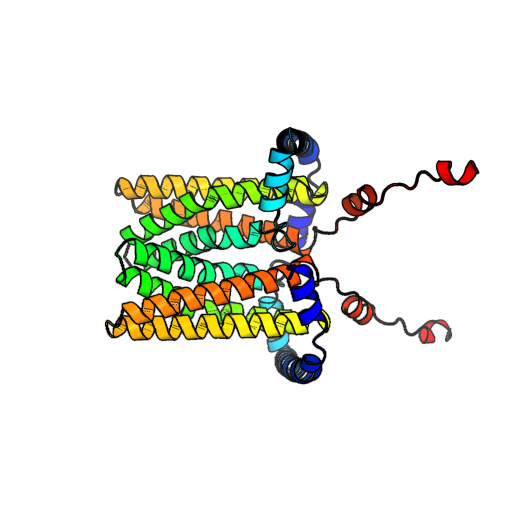
ATOM 1814 O O . PRO B 1 55 ? 2.385 1.538 -2.291 1 97.69 55 PRO B O 1
ATOM 1817 N N . ALA B 1 56 ? 2.021 3.256 -3.652 1 97.81 56 ALA B N 1
ATOM 1818 C CA . ALA B 1 56 ? 1.264 2.41 -4.57 1 97.81 56 ALA B CA 1
ATOM 1819 C C . ALA B 1 56 ? 2.166 1.371 -5.23 1 97.81 56 ALA B C 1
ATOM 1821 O O . ALA B 1 56 ? 1.785 0.206 -5.367 1 97.81 56 ALA B O 1
ATOM 1822 N N . LEU B 1 57 ? 3.352 1.773 -5.617 1 98.38 57 LEU B N 1
ATOM 1823 C CA . LEU B 1 57 ? 4.266 0.89 -6.328 1 98.38 57 LEU B CA 1
ATOM 1824 C C . LEU B 1 57 ? 4.781 -0.214 -5.414 1 98.38 57 LEU B C 1
ATOM 1826 O O . LEU B 1 57 ? 5.121 -1.305 -5.875 1 98.38 57 LEU B O 1
ATOM 1830 N N . VAL B 1 58 ? 4.797 0.003 -4.152 1 98.38 58 VAL B N 1
ATOM 1831 C CA . VAL B 1 58 ? 5.297 -0.965 -3.18 1 98.38 58 VAL B CA 1
ATOM 1832 C C . VAL B 1 58 ? 4.293 -2.102 -3.02 1 98.38 58 VAL B C 1
ATOM 1834 O O . VAL B 1 58 ? 4.641 -3.189 -2.555 1 98.38 58 VAL B O 1
ATOM 1837 N N . THR B 1 59 ? 3.053 -1.913 -3.461 1 98.06 59 THR B N 1
ATOM 1838 C CA . THR B 1 59 ? 2.012 -2.914 -3.264 1 98.06 59 THR B CA 1
ATOM 1839 C C . THR B 1 59 ? 2.332 -4.188 -4.043 1 98.06 59 THR B C 1
ATOM 1841 O O . THR B 1 59 ? 2.02 -5.293 -3.594 1 98.06 59 THR B O 1
ATOM 1844 N N . ILE B 1 60 ? 3.008 -4.051 -5.102 1 98.12 60 ILE B N 1
ATOM 1845 C CA . ILE B 1 60 ? 3.246 -5.199 -5.969 1 98.12 60 ILE B CA 1
ATOM 1846 C C . ILE B 1 60 ? 4.281 -6.121 -5.328 1 98.12 60 ILE B C 1
ATOM 1848 O O . ILE B 1 60 ? 3.984 -7.273 -5.008 1 98.12 60 ILE B O 1
ATOM 1852 N N . PRO B 1 61 ? 5.461 -5.574 -5.004 1 98.75 61 PRO B N 1
ATOM 1853 C CA . PRO B 1 61 ? 6.414 -6.492 -4.371 1 98.75 61 PRO B CA 1
ATOM 1854 C C . PRO B 1 61 ? 5.957 -6.957 -2.992 1 98.75 61 PRO B C 1
ATOM 1856 O O . PRO B 1 61 ? 6.137 -8.125 -2.641 1 98.75 61 PRO B O 1
ATOM 1859 N N . ALA B 1 62 ? 5.355 -6.098 -2.217 1 98.5 62 ALA B N 1
ATOM 1860 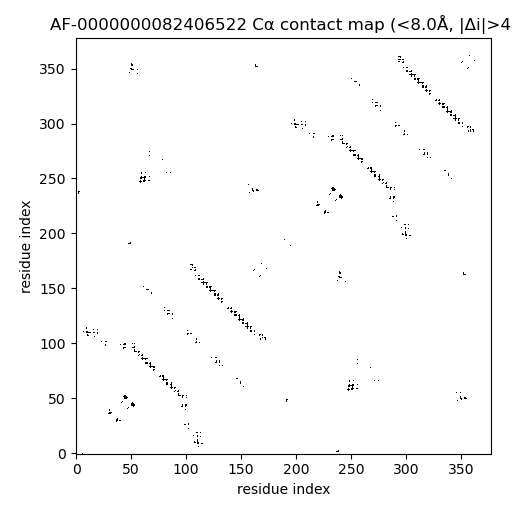C CA . ALA B 1 62 ? 4.871 -6.504 -0.9 1 98.5 62 ALA B CA 1
ATOM 1861 C C . ALA B 1 62 ? 3.803 -7.586 -1.018 1 98.5 62 ALA B C 1
ATOM 1863 O O . ALA B 1 62 ? 3.85 -8.594 -0.303 1 98.5 62 ALA B O 1
ATOM 1864 N N . GLY B 1 63 ? 2.889 -7.402 -1.93 1 98.5 63 GLY B N 1
ATOM 1865 C CA . GLY B 1 63 ? 1.855 -8.398 -2.146 1 98.5 63 GLY B CA 1
ATOM 1866 C C . GLY B 1 63 ? 2.396 -9.703 -2.701 1 98.5 63 GLY B C 1
ATOM 1867 O O . GLY B 1 63 ? 1.993 -10.789 -2.266 1 98.5 63 GLY B O 1
ATOM 1868 N N . ALA B 1 64 ? 3.27 -9.602 -3.613 1 98.75 64 ALA B N 1
ATOM 1869 C CA . ALA B 1 64 ? 3.85 -10.797 -4.227 1 98.75 64 ALA B CA 1
ATOM 1870 C C . ALA B 1 64 ? 4.633 -11.609 -3.201 1 98.75 64 ALA B C 1
ATOM 1872 O O . ALA B 1 64 ? 4.512 -12.836 -3.15 1 98.75 64 ALA B O 1
ATOM 1873 N N . TRP B 1 65 ? 5.41 -10.93 -2.43 1 98.88 65 TRP B N 1
ATOM 1874 C CA . TRP B 1 65 ? 6.223 -11.625 -1.438 1 98.88 65 TRP B CA 1
ATOM 1875 C C . TRP B 1 65 ? 5.352 -12.227 -0.343 1 98.88 65 TRP B C 1
ATOM 1877 O O . TRP B 1 65 ? 5.613 -13.336 0.132 1 98.88 65 TRP B O 1
ATOM 1887 N N . THR B 1 66 ? 4.312 -11.594 0.025 1 98.75 66 THR B N 1
ATOM 1888 C CA . THR B 1 66 ? 3.367 -12.172 0.977 1 98.75 66 THR B CA 1
ATOM 1889 C C . THR B 1 66 ? 2.678 -13.391 0.384 1 98.75 66 THR B C 1
ATOM 1891 O O . THR B 1 66 ? 2.584 -14.438 1.036 1 98.75 66 THR B O 1
ATOM 1894 N N . ALA B 1 67 ? 2.221 -13.258 -0.844 1 98.75 67 ALA B N 1
ATOM 1895 C CA . ALA B 1 67 ? 1.584 -14.383 -1.524 1 98.75 67 ALA B CA 1
ATOM 1896 C C . ALA B 1 67 ? 2.537 -15.57 -1.632 1 98.75 67 ALA B C 1
ATOM 1898 O O . ALA B 1 67 ? 2.113 -16.719 -1.532 1 98.75 67 ALA B O 1
ATOM 1899 N N . SER B 1 68 ? 3.793 -15.273 -1.849 1 98.75 68 SER B N 1
ATOM 1900 C CA . SER B 1 68 ? 4.766 -16.359 -1.975 1 98.75 68 SER B CA 1
ATOM 1901 C C . SER B 1 68 ? 4.797 -17.219 -0.718 1 98.75 68 SER B C 1
ATOM 1903 O O . SER B 1 68 ? 4.922 -18.438 -0.803 1 98.75 68 SER B O 1
ATOM 1905 N N . LEU B 1 69 ? 4.73 -16.609 0.418 1 97.75 69 LEU B N 1
ATOM 1906 C CA . LEU B 1 69 ? 4.715 -17.375 1.664 1 97.75 69 LEU B CA 1
ATOM 1907 C C . LEU B 1 69 ? 3.471 -18.25 1.745 1 97.75 69 LEU B C 1
ATOM 1909 O O . LEU B 1 69 ? 3.549 -19.406 2.178 1 97.75 69 LEU B O 1
ATOM 1913 N N . ILE B 1 70 ? 2.352 -17.75 1.297 1 96.88 70 ILE B N 1
ATOM 1914 C CA . ILE B 1 70 ? 1.093 -18.484 1.335 1 96.88 70 ILE B CA 1
ATOM 1915 C C . ILE B 1 70 ? 1.173 -19.688 0.403 1 96.88 70 ILE B C 1
ATOM 1917 O O . ILE B 1 70 ? 0.762 -20.797 0.769 1 96.88 70 ILE B O 1
ATOM 1921 N N . PHE B 1 71 ? 1.766 -19.484 -0.715 1 97.25 71 PHE B N 1
ATOM 1922 C CA . PHE B 1 71 ? 1.898 -20.578 -1.663 1 97.25 71 PHE B CA 1
ATOM 1923 C C . PHE B 1 71 ? 2.918 -21.594 -1.171 1 97.25 71 PHE B C 1
ATOM 1925 O O . PHE B 1 71 ? 2.775 -22.797 -1.418 1 97.25 71 PHE B O 1
ATOM 1932 N N . ASP B 1 72 ? 3.875 -21.141 -0.491 1 95.75 72 ASP B N 1
ATOM 1933 C CA . ASP B 1 72 ? 4.828 -22.062 0.128 1 95.75 72 ASP B CA 1
ATOM 1934 C C . ASP B 1 72 ? 4.137 -22.969 1.146 1 95.75 72 ASP B C 1
ATOM 1936 O O . ASP B 1 72 ? 4.297 -24.188 1.105 1 95.75 72 ASP B O 1
ATOM 1940 N N . VAL B 1 73 ? 3.424 -22.406 1.981 1 94.12 73 VAL B N 1
ATOM 1941 C CA . VAL B 1 73 ? 2.758 -23.141 3.057 1 94.12 73 VAL B CA 1
ATOM 1942 C C . VAL B 1 73 ? 1.666 -24.031 2.475 1 94.12 73 VAL B C 1
ATOM 1944 O O . VAL B 1 73 ? 1.342 -25.078 3.045 1 94.12 73 VAL B O 1
ATOM 1947 N N . SER B 1 74 ? 1.189 -23.672 1.324 1 94.81 74 SER B N 1
ATOM 1948 C CA . SER B 1 74 ? 0.138 -24.453 0.682 1 94.81 74 SER B CA 1
ATOM 1949 C C . SER B 1 74 ? 0.725 -25.547 -0.204 1 94.81 74 SER B C 1
ATOM 1951 O O . SER B 1 74 ? -0.006 -26.219 -0.928 1 94.81 74 SER B O 1
ATOM 1953 N N . GLY B 1 75 ? 2.049 -25.656 -0.266 1 95.06 75 GLY B N 1
ATOM 1954 C CA . GLY B 1 75 ? 2.693 -26.766 -0.933 1 95.06 75 GLY B CA 1
ATOM 1955 C C . GLY B 1 75 ? 2.99 -26.5 -2.396 1 95.06 75 GLY B C 1
ATOM 1956 O O . GLY B 1 75 ? 2.988 -27.422 -3.215 1 95.06 75 GLY B O 1
ATOM 1957 N N . ASP B 1 76 ? 3.158 -25.281 -2.74 1 96.81 76 ASP B N 1
ATOM 1958 C CA . ASP B 1 76 ? 3.477 -24.938 -4.121 1 96.81 76 ASP B CA 1
ATOM 1959 C C . ASP B 1 76 ? 4.719 -24.047 -4.188 1 96.81 76 ASP B C 1
ATOM 1961 O O . ASP B 1 76 ? 4.633 -22.875 -4.535 1 96.81 76 ASP B O 1
ATOM 1965 N N . PRO B 1 77 ? 5.895 -24.656 -3.982 1 96.38 77 PRO B N 1
ATOM 1966 C CA . PRO B 1 77 ? 7.137 -23.875 -3.936 1 96.38 77 PRO B CA 1
ATOM 1967 C C . PRO B 1 77 ? 7.516 -23.281 -5.293 1 96.38 77 PRO B C 1
ATOM 1969 O O . PRO B 1 77 ? 8.227 -22.281 -5.352 1 96.38 77 PRO B O 1
ATOM 1972 N N . GLN B 1 78 ? 7.047 -23.844 -6.32 1 96.25 78 GLN B N 1
ATOM 1973 C CA . GLN B 1 78 ? 7.363 -23.297 -7.637 1 96.25 78 GLN B CA 1
ATOM 1974 C C . GLN B 1 78 ? 6.668 -21.969 -7.855 1 96.25 78 GLN B C 1
ATOM 1976 O O . GLN B 1 78 ? 7.285 -21 -8.336 1 96.25 78 GLN B O 1
ATOM 1981 N N . THR B 1 79 ? 5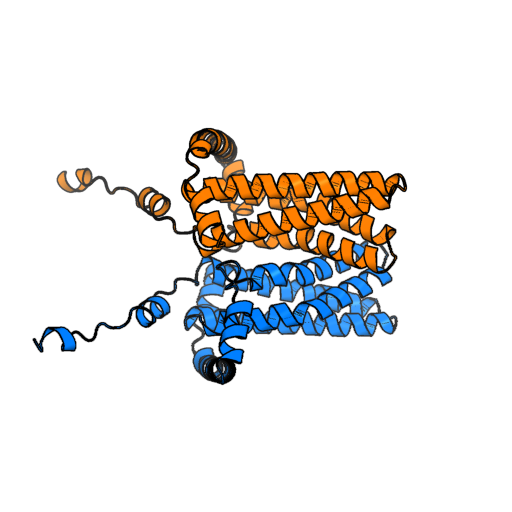.371 -21.906 -7.547 1 97.75 79 THR B N 1
ATOM 1982 C CA . THR B 1 79 ? 4.645 -20.656 -7.625 1 97.75 79 THR B CA 1
ATOM 1983 C C . THR B 1 79 ? 5.234 -19.625 -6.656 1 97.75 79 THR B C 1
ATOM 1985 O O . THR B 1 79 ? 5.355 -18.453 -6.992 1 97.75 79 THR B O 1
ATOM 1988 N N . ALA B 1 80 ? 5.598 -20.141 -5.492 1 98.5 80 ALA B N 1
ATOM 1989 C CA . ALA B 1 80 ? 6.246 -19.25 -4.523 1 98.5 80 ALA B CA 1
ATOM 1990 C C . ALA B 1 80 ? 7.492 -18.609 -5.121 1 98.5 80 ALA B C 1
ATOM 1992 O O . ALA B 1 80 ? 7.688 -17.391 -4.996 1 98.5 80 ALA B O 1
ATOM 1993 N N . ARG B 1 81 ? 8.281 -19.312 -5.781 1 98.5 81 ARG B N 1
ATOM 1994 C CA . ARG B 1 81 ? 9.492 -18.781 -6.383 1 98.5 81 ARG B CA 1
ATOM 1995 C C . ARG B 1 81 ? 9.164 -17.734 -7.449 1 98.5 81 ARG B C 1
ATOM 1997 O O . ARG B 1 81 ? 9.82 -16.703 -7.539 1 98.5 81 ARG B O 1
ATOM 2004 N N . ARG B 1 82 ? 8.195 -18.031 -8.25 1 98.38 82 ARG B N 1
ATOM 2005 C CA . ARG B 1 82 ? 7.801 -17.094 -9.297 1 98.38 82 ARG B CA 1
ATOM 2006 C C . ARG B 1 82 ? 7.301 -15.781 -8.688 1 98.38 82 ARG B C 1
ATOM 2008 O O . ARG B 1 82 ? 7.578 -14.703 -9.219 1 98.38 82 ARG B O 1
ATOM 2015 N N . LEU B 1 83 ? 6.559 -15.898 -7.617 1 98.88 83 LEU B N 1
ATOM 2016 C CA . LEU B 1 83 ? 6.062 -14.711 -6.93 1 98.88 83 LEU B CA 1
ATOM 2017 C C . LEU B 1 83 ? 7.211 -13.922 -6.316 1 98.88 83 LEU B C 1
ATOM 2019 O O . LEU B 1 83 ? 7.207 -12.688 -6.348 1 98.88 83 LEU B O 1
ATOM 2023 N N . ILE B 1 84 ? 8.156 -14.617 -5.738 1 98.94 84 ILE B N 1
ATOM 2024 C CA . ILE B 1 84 ? 9.352 -13.945 -5.234 1 98.94 84 ILE B CA 1
ATOM 2025 C C . ILE B 1 84 ? 10.039 -13.203 -6.375 1 98.94 84 ILE B C 1
ATOM 2027 O O . ILE B 1 84 ? 10.438 -12.039 -6.219 1 98.94 84 ILE B O 1
ATOM 2031 N N . GLY B 1 85 ? 10.164 -13.844 -7.516 1 98.75 85 GLY B N 1
ATOM 2032 C CA . GLY B 1 85 ? 10.734 -13.203 -8.688 1 98.75 85 GLY B CA 1
ATOM 2033 C C . GLY B 1 85 ? 9.969 -11.977 -9.133 1 98.75 85 GLY B C 1
ATOM 2034 O O . GLY B 1 85 ? 10.562 -10.953 -9.484 1 98.75 85 GLY B O 1
ATOM 2035 N N . LEU B 1 86 ? 8.656 -12.102 -9.133 1 98.69 86 LEU B N 1
ATOM 2036 C CA . LEU B 1 86 ? 7.809 -10.969 -9.492 1 98.69 86 LEU B CA 1
ATOM 2037 C C . LEU B 1 86 ? 8.031 -9.797 -8.547 1 98.69 86 LEU B C 1
ATOM 2039 O O . LEU B 1 86 ? 8.102 -8.641 -8.977 1 98.69 86 LEU B O 1
ATOM 2043 N N . GLY B 1 87 ? 8.102 -10.094 -7.254 1 98.88 87 GLY B N 1
ATOM 2044 C CA . GLY B 1 87 ? 8.43 -9.047 -6.301 1 98.88 87 GLY B CA 1
ATOM 2045 C C . GLY B 1 87 ? 9.758 -8.375 -6.582 1 98.88 87 GLY B C 1
ATOM 2046 O O . GLY B 1 87 ? 9.859 -7.145 -6.551 1 98.88 87 GLY B O 1
ATOM 2047 N N . LEU B 1 88 ? 10.75 -9.133 -6.879 1 98.94 88 LEU B N 1
ATOM 2048 C CA . LEU B 1 88 ? 12.086 -8.602 -7.141 1 98.94 88 LEU B CA 1
ATOM 2049 C C . LEU B 1 88 ? 12.086 -7.73 -8.391 1 98.94 88 LEU B C 1
ATOM 2051 O O . LEU B 1 88 ? 12.672 -6.648 -8.398 1 98.94 88 LEU B O 1
ATOM 2055 N N . VAL B 1 89 ? 11.375 -8.156 -9.461 1 98.44 89 VAL B N 1
ATOM 2056 C CA . VAL B 1 89 ? 11.367 -7.426 -10.727 1 98.44 89 VAL B CA 1
ATOM 2057 C C . VAL B 1 89 ? 10.57 -6.133 -10.578 1 98.44 89 VAL B C 1
ATOM 2059 O O . VAL B 1 89 ? 10.859 -5.137 -11.242 1 98.44 89 VAL B O 1
ATOM 2062 N N . SER B 1 90 ? 9.609 -6.094 -9.672 1 98.5 90 SER B N 1
ATOM 2063 C CA . SER B 1 90 ? 8.766 -4.918 -9.492 1 98.5 90 SER B CA 1
ATOM 2064 C C . SER B 1 90 ? 9.367 -3.951 -8.477 1 98.5 90 SER B C 1
ATOM 2066 O O . SER B 1 90 ? 8.836 -2.855 -8.266 1 98.5 90 SER B O 1
ATOM 2068 N N . THR B 1 91 ? 10.438 -4.266 -7.832 1 98.75 91 THR B N 1
ATOM 2069 C CA . THR B 1 91 ? 11.039 -3.512 -6.742 1 98.75 91 THR B CA 1
ATOM 2070 C C . THR B 1 91 ? 11.742 -2.264 -7.27 1 98.75 91 THR B C 1
ATOM 2072 O O . THR B 1 91 ? 11.648 -1.189 -6.676 1 98.75 91 THR B O 1
ATOM 2075 N N . PRO B 1 92 ? 12.445 -2.238 -8.43 1 98.75 92 PRO B N 1
ATOM 2076 C CA . PRO B 1 92 ? 13.242 -1.09 -8.859 1 98.75 92 PRO B CA 1
ATOM 2077 C C . PRO B 1 92 ? 12.414 0.18 -9.023 1 98.75 92 PRO B C 1
ATOM 2079 O O . PRO B 1 92 ? 12.805 1.247 -8.547 1 98.75 92 PRO B O 1
ATOM 2082 N N . PRO B 1 93 ? 11.203 0.153 -9.664 1 98.44 93 PRO B N 1
ATOM 2083 C CA . PRO B 1 93 ? 10.43 1.395 -9.727 1 98.44 93 PRO B CA 1
ATOM 2084 C C . PRO B 1 93 ? 10.062 1.929 -8.344 1 98.44 93 PRO B C 1
ATOM 2086 O O . PRO B 1 93 ? 10.031 3.145 -8.141 1 98.44 93 PRO B O 1
ATOM 2089 N N . ALA B 1 94 ? 9.734 1.044 -7.406 1 98.5 94 ALA B N 1
ATOM 2090 C CA . ALA B 1 94 ? 9.43 1.465 -6.043 1 98.5 94 ALA B CA 1
ATOM 2091 C C . ALA B 1 94 ? 10.641 2.105 -5.375 1 98.5 94 ALA B C 1
ATOM 2093 O O . ALA B 1 94 ? 10.516 3.115 -4.68 1 98.5 94 ALA B O 1
ATOM 2094 N N . LEU B 1 95 ? 11.82 1.517 -5.598 1 98.62 95 LEU B N 1
ATOM 2095 C CA . LEU B 1 95 ? 13.062 2.064 -5.062 1 98.62 95 LEU B CA 1
ATOM 2096 C C . LEU B 1 95 ? 13.32 3.467 -5.605 1 98.62 95 LEU B C 1
ATOM 2098 O O . LEU B 1 95 ? 13.609 4.391 -4.84 1 98.62 95 LEU B O 1
ATOM 2102 N N . LEU B 1 96 ? 13.164 3.592 -6.891 1 98.5 96 LEU B N 1
ATOM 2103 C CA . LEU B 1 96 ? 13.438 4.867 -7.547 1 98.5 96 LEU B CA 1
ATOM 2104 C C . LEU B 1 96 ? 12.508 5.953 -7.027 1 98.5 96 LEU B C 1
ATOM 2106 O O . LEU B 1 96 ? 12.961 7.031 -6.633 1 98.5 96 LEU B O 1
ATOM 2110 N N . THR B 1 97 ? 11.234 5.672 -7.008 1 98.75 97 THR B N 1
ATOM 2111 C CA . THR B 1 97 ? 10.273 6.668 -6.551 1 98.75 97 THR B CA 1
ATOM 2112 C C . THR B 1 97 ? 10.438 6.934 -5.059 1 98.75 97 THR B C 1
ATOM 2114 O O . THR B 1 97 ? 10.234 8.062 -4.598 1 98.75 97 THR B O 1
ATOM 2117 N N . GLY B 1 98 ? 10.828 5.914 -4.297 1 98.62 98 GLY B N 1
ATOM 2118 C CA . GLY B 1 98 ? 11.094 6.098 -2.877 1 98.62 98 GLY B CA 1
ATOM 2119 C C . GLY B 1 98 ? 12.25 7.043 -2.6 1 98.62 98 GLY B C 1
ATOM 2120 O O . GLY B 1 98 ? 12.133 7.938 -1.761 1 98.62 98 GLY B O 1
ATOM 2121 N N . TRP B 1 99 ? 13.336 6.855 -3.311 1 98.62 99 TRP B N 1
ATOM 2122 C CA . TRP B 1 99 ? 14.492 7.727 -3.145 1 98.62 99 TRP B CA 1
ATOM 2123 C C . TRP B 1 99 ? 14.172 9.148 -3.586 1 98.62 99 TRP B C 1
ATOM 2125 O O . TRP B 1 99 ? 14.617 10.117 -2.963 1 98.62 99 TRP B O 1
ATOM 2135 N N . LEU B 1 100 ? 13.445 9.297 -4.625 1 98.5 100 LEU B N 1
ATOM 2136 C CA . LEU B 1 100 ? 13.055 10.617 -5.094 1 98.5 100 LEU B CA 1
ATOM 2137 C C . LEU B 1 100 ? 12.164 11.32 -4.07 1 98.5 100 LEU B C 1
ATOM 2139 O O . LEU B 1 100 ? 12.383 12.484 -3.748 1 98.5 100 LEU B O 1
ATOM 2143 N N . ASP B 1 101 ? 11.211 10.625 -3.516 1 97.75 101 ASP B N 1
ATOM 2144 C CA . ASP B 1 101 ? 10.344 11.18 -2.48 1 97.75 101 ASP B CA 1
ATOM 2145 C C . ASP B 1 101 ? 11.141 11.523 -1.226 1 97.75 101 ASP B C 1
ATOM 2147 O O . ASP B 1 101 ? 10.969 12.594 -0.643 1 97.75 101 ASP B O 1
ATOM 2151 N N . TRP B 1 102 ? 11.977 10.602 -0.913 1 98.06 102 TRP B N 1
ATOM 2152 C CA . TRP B 1 102 ? 12.836 10.766 0.258 1 98.06 102 TRP B CA 1
ATOM 2153 C C . TRP B 1 102 ? 13.648 12.055 0.16 1 98.06 102 TRP B C 1
ATOM 2155 O O . TRP B 1 102 ? 13.789 12.781 1.146 1 98.06 102 TRP B O 1
ATOM 2165 N N . SER B 1 103 ? 14.125 12.398 -0.959 1 97.5 103 SER B N 1
ATOM 2166 C CA . SER B 1 103 ? 15.016 13.539 -1.161 1 97.5 103 SER B CA 1
ATOM 2167 C C . SER B 1 103 ? 14.281 14.859 -0.956 1 97.5 103 SER B C 1
ATOM 2169 O O . SER B 1 103 ? 14.906 15.914 -0.81 1 97.5 103 SER B O 1
ATOM 2171 N N . GLU B 1 104 ? 12.969 14.789 -0.92 1 95.12 104 GLU B N 1
ATOM 2172 C CA . GLU B 1 104 ? 12.172 16 -0.764 1 95.12 104 GLU B CA 1
ATOM 2173 C C . GLU B 1 104 ? 11.719 16.172 0.682 1 95.12 104 GLU B C 1
ATOM 2175 O O . GLU B 1 104 ? 11.023 17.141 1.005 1 95.12 104 GLU B O 1
ATOM 2180 N N . ARG B 1 105 ? 12.148 15.328 1.5 1 96.62 105 ARG B N 1
ATOM 2181 C CA . ARG B 1 105 ? 11.672 15.344 2.879 1 96.62 105 ARG B CA 1
ATOM 2182 C C . ARG B 1 105 ? 12.625 16.109 3.781 1 96.62 105 ARG B C 1
ATOM 2184 O O . ARG B 1 105 ? 13.758 16.406 3.391 1 96.62 105 ARG B O 1
ATOM 2191 N N . GLY B 1 106 ? 12.117 16.469 4.934 1 95.75 106 GLY B N 1
ATOM 2192 C CA . GLY B 1 106 ? 12.938 17.109 5.945 1 95.75 106 GLY B CA 1
ATOM 2193 C C . GLY B 1 106 ? 13.883 16.156 6.645 1 95.75 106 GLY B C 1
ATOM 2194 O O . GLY B 1 106 ? 13.844 14.945 6.398 1 95.75 106 GLY B O 1
ATOM 2195 N N . ASP B 1 107 ? 14.656 16.641 7.504 1 96.75 107 ASP B N 1
ATOM 2196 C CA . ASP B 1 107 ? 15.75 15.891 8.125 1 96.75 107 ASP B CA 1
ATOM 2197 C C . ASP B 1 107 ? 15.219 14.711 8.93 1 96.75 107 ASP B C 1
ATOM 2199 O O . ASP B 1 107 ? 15.734 13.594 8.82 1 96.75 107 ASP B O 1
ATOM 2203 N N . VAL B 1 108 ? 14.227 14.961 9.727 1 98 108 VAL B N 1
ATOM 2204 C CA . VAL B 1 108 ? 13.703 13.914 10.602 1 98 108 VAL B CA 1
ATOM 2205 C C . VAL B 1 108 ? 13.125 12.781 9.75 1 98 108 VAL B C 1
ATOM 2207 O O . VAL B 1 108 ? 13.414 11.609 9.984 1 98 108 VAL B O 1
ATOM 2210 N N . ALA B 1 109 ? 12.297 13.102 8.766 1 98.25 109 ALA B N 1
ATOM 2211 C CA . ALA B 1 109 ? 11.734 12.102 7.863 1 98.25 109 ALA B CA 1
ATOM 2212 C C . ALA B 1 109 ? 12.844 11.359 7.113 1 98.25 109 ALA B C 1
ATOM 2214 O O . ALA B 1 109 ? 12.734 10.156 6.867 1 98.25 109 ALA B O 1
ATOM 2215 N N . ARG B 1 110 ? 13.859 12.031 6.77 1 98.44 110 ARG B N 1
ATOM 2216 C CA . ARG B 1 110 ? 14.945 11.391 6.051 1 98.44 110 ARG B CA 1
ATOM 2217 C C . ARG B 1 110 ? 15.711 10.422 6.953 1 98.44 110 ARG B C 1
ATOM 2219 O O . ARG B 1 110 ? 16.188 9.391 6.492 1 98.44 110 ARG B O 1
ATOM 2226 N N . ARG B 1 111 ? 15.867 10.734 8.211 1 98.75 111 ARG B N 1
ATOM 2227 C CA . ARG B 1 111 ? 16.453 9.781 9.141 1 98.75 111 ARG B CA 1
ATOM 2228 C C . ARG B 1 111 ? 15.664 8.484 9.188 1 98.75 111 ARG B C 1
ATOM 2230 O O . ARG B 1 111 ? 16.219 7.402 9 1 98.75 111 ARG B O 1
ATOM 2237 N N . VAL B 1 112 ? 14.406 8.648 9.406 1 98.75 112 VAL B N 1
ATOM 2238 C CA . VAL B 1 112 ? 13.531 7.48 9.453 1 98.75 112 VAL B CA 1
ATOM 2239 C C . VAL B 1 112 ? 13.539 6.762 8.109 1 98.75 112 VAL B C 1
ATOM 2241 O O . VAL B 1 112 ? 13.531 5.531 8.055 1 98.75 112 VAL B O 1
ATOM 2244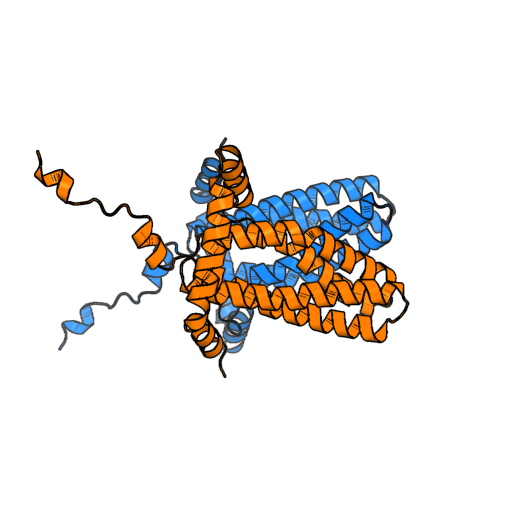 N N . GLY B 1 113 ? 13.594 7.578 7.07 1 98.75 113 GLY B N 1
ATOM 2245 C CA . GLY B 1 113 ? 13.641 7.027 5.723 1 98.75 113 GLY B CA 1
ATOM 2246 C C . GLY B 1 113 ? 14.875 6.184 5.473 1 98.75 113 GLY B C 1
ATOM 2247 O O . GLY B 1 113 ? 14.812 5.18 4.758 1 98.75 113 GLY B O 1
ATOM 2248 N N . LEU B 1 114 ? 16 6.562 6 1 98.88 114 LEU B N 1
ATOM 2249 C CA . LEU B 1 114 ? 17.234 5.781 5.828 1 98.88 114 LEU B CA 1
ATOM 2250 C C . LEU B 1 114 ? 17.125 4.445 6.551 1 98.88 114 LEU B C 1
ATOM 2252 O O . LEU B 1 114 ? 17.594 3.422 6.043 1 98.88 114 LEU B O 1
ATOM 2256 N N . VAL B 1 115 ? 16.562 4.41 7.707 1 98.88 115 VAL B N 1
ATOM 2257 C CA . VAL B 1 115 ? 16.359 3.158 8.43 1 98.88 115 VAL B CA 1
ATOM 2258 C C . VAL B 1 115 ? 15.336 2.297 7.691 1 98.88 115 VAL B C 1
ATOM 2260 O O . VAL B 1 115 ? 15.516 1.083 7.566 1 98.88 115 VAL B O 1
ATOM 2263 N N . HIS B 1 116 ? 14.227 2.893 7.262 1 98.81 116 HIS B N 1
ATOM 2264 C CA . HIS B 1 116 ? 13.273 2.223 6.391 1 98.81 116 HIS B CA 1
ATOM 2265 C C . HIS B 1 116 ? 13.969 1.582 5.195 1 98.81 116 HIS B C 1
ATOM 2267 O O . HIS B 1 116 ? 13.727 0.412 4.883 1 98.81 116 HIS B O 1
ATOM 2273 N N . ALA B 1 117 ? 14.844 2.336 4.551 1 98.81 117 ALA B N 1
ATOM 2274 C CA . ALA B 1 117 ? 15.57 1.831 3.391 1 98.81 117 ALA B CA 1
ATOM 2275 C C . ALA B 1 117 ? 16.453 0.652 3.77 1 98.81 117 ALA B C 1
ATOM 2277 O O . ALA B 1 117 ? 16.531 -0.337 3.037 1 98.81 117 ALA B O 1
ATOM 2278 N N . ALA B 1 118 ? 17.156 0.787 4.848 1 98.88 118 ALA B N 1
ATOM 2279 C CA . ALA B 1 118 ? 18.031 -0.283 5.305 1 98.88 118 ALA B CA 1
ATOM 2280 C C . ALA B 1 118 ? 17.25 -1.558 5.594 1 98.88 118 ALA B C 1
ATOM 2282 O O . ALA B 1 118 ? 17.672 -2.656 5.227 1 98.88 118 ALA B O 1
ATOM 2283 N N . SER B 1 119 ? 16.141 -1.438 6.285 1 98.88 119 SER B N 1
ATOM 2284 C CA . SER B 1 119 ? 15.297 -2.592 6.566 1 98.88 119 SER B CA 1
ATOM 2285 C C . SER B 1 119 ? 14.844 -3.268 5.277 1 98.88 119 SER B C 1
ATOM 2287 O O . SER B 1 119 ? 14.906 -4.492 5.156 1 98.88 119 SER B O 1
ATOM 2289 N N . ASN B 1 120 ? 14.43 -2.463 4.332 1 98.88 120 ASN B N 1
ATOM 2290 C CA . ASN B 1 120 ? 13.961 -3.029 3.07 1 98.88 120 ASN B CA 1
ATOM 2291 C C . ASN B 1 120 ? 15.117 -3.625 2.264 1 98.88 120 ASN B C 1
ATOM 2293 O O . ASN B 1 120 ? 14.93 -4.609 1.548 1 98.88 120 ASN B O 1
ATOM 2297 N N . ALA B 1 121 ? 16.328 -3.1 2.385 1 98.88 121 ALA B N 1
ATOM 2298 C CA . ALA B 1 121 ? 17.5 -3.713 1.748 1 98.88 121 ALA B CA 1
ATOM 2299 C C . ALA B 1 121 ? 17.719 -5.129 2.27 1 98.88 121 ALA B C 1
ATOM 2301 O O . ALA B 1 121 ? 18.016 -6.043 1.496 1 98.88 121 ALA B O 1
ATOM 2302 N N . VAL B 1 122 ? 17.578 -5.285 3.523 1 98.88 122 VAL B N 1
ATOM 2303 C CA . VAL B 1 122 ? 17.672 -6.621 4.105 1 98.88 122 VAL B CA 1
ATOM 2304 C C . VAL B 1 122 ? 16.594 -7.527 3.502 1 98.88 122 VAL B C 1
ATOM 2306 O O . VAL B 1 122 ? 16.875 -8.68 3.154 1 98.88 122 VAL B O 1
ATOM 2309 N N . GLY B 1 123 ? 15.375 -6.996 3.385 1 98.88 123 GLY B N 1
ATOM 2310 C CA . GLY B 1 123 ? 14.297 -7.758 2.775 1 98.88 123 GLY B CA 1
ATOM 2311 C C . GLY B 1 123 ? 14.586 -8.164 1.343 1 98.88 123 GLY B C 1
ATOM 2312 O O . GLY B 1 123 ? 14.484 -9.336 0.99 1 98.88 123 GLY B O 1
ATOM 2313 N N . ILE B 1 124 ? 14.984 -7.199 0.543 1 98.88 124 ILE B N 1
ATOM 2314 C CA . ILE B 1 124 ? 15.258 -7.418 -0.873 1 98.88 124 ILE B CA 1
ATOM 2315 C C . ILE B 1 124 ? 16.375 -8.453 -1.029 1 98.88 124 ILE B C 1
ATOM 2317 O O . ILE B 1 124 ? 16.25 -9.398 -1.816 1 98.88 124 ILE B O 1
ATOM 2321 N N . TRP B 1 125 ? 17.422 -8.336 -0.267 1 98.88 125 TRP B N 1
ATOM 2322 C CA . TRP B 1 125 ? 18.531 -9.266 -0.356 1 98.88 125 TRP B CA 1
ATOM 2323 C C . TRP B 1 125 ? 18.125 -10.656 0.109 1 98.88 125 TRP B C 1
ATOM 2325 O O . TRP B 1 125 ? 18.547 -11.664 -0.466 1 98.88 125 TRP B O 1
ATOM 2335 N N . SER B 1 126 ? 17.344 -10.711 1.148 1 98.94 126 SER B N 1
ATOM 2336 C CA . SER B 1 126 ? 16.844 -11.992 1.632 1 98.94 126 SER B CA 1
ATOM 2337 C C . SER B 1 126 ? 16 -12.695 0.572 1 98.94 126 SER B C 1
ATOM 2339 O O . SER B 1 126 ? 16.172 -13.891 0.33 1 98.94 126 SER B O 1
ATOM 2341 N N . PHE B 1 127 ? 15.141 -11.977 -0.085 1 98.88 127 PHE B N 1
ATOM 2342 C CA . PHE B 1 127 ? 14.289 -12.57 -1.108 1 98.88 127 PHE B CA 1
ATOM 2343 C C . PHE B 1 127 ? 15.109 -12.945 -2.338 1 98.88 127 PHE B C 1
ATOM 2345 O O . PHE B 1 127 ? 14.82 -13.945 -2.998 1 98.88 127 PHE B O 1
ATOM 2352 N N . ALA B 1 128 ? 16.094 -12.125 -2.693 1 98.88 128 ALA B N 1
ATOM 2353 C CA . ALA B 1 128 ? 16.969 -12.484 -3.805 1 98.88 128 ALA B CA 1
ATOM 2354 C C . ALA B 1 128 ? 17.703 -13.789 -3.527 1 98.88 128 ALA B C 1
ATOM 2356 O O . ALA B 1 128 ? 17.781 -14.664 -4.395 1 98.88 128 ALA B O 1
ATOM 2357 N N . ALA B 1 129 ? 18.219 -13.914 -2.342 1 98.81 129 ALA B N 1
ATOM 2358 C CA . ALA B 1 129 ? 18.891 -15.148 -1.947 1 98.81 129 ALA B CA 1
ATOM 2359 C C . ALA B 1 129 ? 17.922 -16.328 -1.936 1 98.81 129 ALA B C 1
ATOM 2361 O O . ALA B 1 129 ? 18.25 -17.422 -2.404 1 98.81 129 ALA B O 1
ATOM 2362 N N . SER B 1 130 ? 16.766 -16.094 -1.377 1 98.81 130 SER B N 1
ATOM 2363 C CA . SER B 1 130 ? 15.75 -17.141 -1.356 1 98.81 130 SER B CA 1
ATOM 2364 C C . SER B 1 130 ? 15.422 -17.609 -2.766 1 98.81 130 SER B C 1
ATOM 2366 O O . SER B 1 130 ? 15.336 -18.828 -3.012 1 98.81 130 SER B O 1
ATOM 2368 N N . TYR B 1 131 ? 15.289 -16.719 -3.666 1 98.75 131 TYR B N 1
ATOM 2369 C CA . TYR B 1 131 ? 14.984 -17.031 -5.059 1 98.75 131 TYR B CA 1
ATOM 2370 C C . TYR B 1 131 ? 16.062 -17.938 -5.656 1 98.75 131 TYR B C 1
ATOM 2372 O O . TYR B 1 131 ? 15.75 -18.938 -6.305 1 98.75 131 TYR B O 1
ATOM 2380 N N . ARG B 1 132 ? 17.25 -17.578 -5.406 1 98.5 132 ARG B N 1
ATOM 2381 C CA . ARG B 1 132 ? 18.375 -18.344 -5.953 1 98.5 132 ARG B CA 1
ATOM 2382 C C . ARG B 1 132 ? 18.438 -19.734 -5.352 1 98.5 132 ARG B C 1
ATOM 2384 O O . ARG B 1 132 ? 18.672 -20.719 -6.062 1 98.5 132 ARG B O 1
ATOM 2391 N N . LEU B 1 133 ? 18.234 -19.781 -4.109 1 98.12 133 LEU B N 1
ATOM 2392 C CA . LEU B 1 133 ? 18.328 -21.062 -3.41 1 98.12 133 LEU B CA 1
ATOM 2393 C C . LEU B 1 133 ? 17.203 -22 -3.848 1 98.12 133 LEU B C 1
ATOM 2395 O O . LEU B 1 133 ? 17.406 -23.219 -3.906 1 98.12 133 LEU B O 1
ATOM 2399 N N . ARG B 1 134 ? 16.062 -21.453 -4.09 1 96.94 134 ARG B N 1
ATOM 2400 C CA . ARG B 1 134 ? 14.953 -22.281 -4.574 1 96.94 134 ARG B CA 1
ATOM 2401 C C . ARG B 1 134 ? 15.281 -22.906 -5.926 1 96.94 134 ARG B C 1
ATOM 2403 O O . ARG B 1 134 ? 14.836 -24.016 -6.227 1 96.94 134 ARG B O 1
ATOM 2410 N N . GLY B 1 135 ? 16.047 -22.234 -6.684 1 94.31 135 GLY B N 1
ATOM 2411 C CA . GLY B 1 135 ? 16.484 -22.781 -7.949 1 94.31 135 GLY B CA 1
ATOM 2412 C C . GLY B 1 135 ? 17.469 -23.922 -7.789 1 94.31 135 GLY B C 1
ATOM 2413 O O . GLY B 1 135 ? 17.672 -24.719 -8.711 1 94.31 135 GLY B O 1
ATOM 2414 N N . LYS B 1 136 ? 18.031 -23.969 -6.609 1 93.38 136 LYS B N 1
ATOM 2415 C CA . LYS B 1 136 ? 19 -25.031 -6.32 1 93.38 136 LYS B CA 1
ATOM 2416 C C . LYS B 1 136 ? 18.391 -26.094 -5.426 1 93.38 136 LYS B C 1
ATOM 2418 O O . LYS B 1 136 ? 19.109 -26.906 -4.828 1 93.38 136 LYS B O 1
ATOM 2423 N N . ASP B 1 137 ? 17.219 -25.938 -5.168 1 89.06 137 ASP B N 1
ATOM 2424 C CA . ASP B 1 137 ? 16.422 -26.922 -4.426 1 89.06 137 ASP B CA 1
ATOM 2425 C C . ASP B 1 137 ? 16.812 -26.922 -2.947 1 89.06 137 ASP B C 1
ATOM 2427 O O . ASP B 1 137 ? 16.812 -27.984 -2.311 1 89.06 137 ASP B O 1
ATOM 2431 N N . SER B 1 138 ? 17.312 -25.906 -2.48 1 92.31 138 SER B N 1
ATOM 2432 C CA . SER B 1 138 ? 17.547 -25.703 -1.055 1 92.31 138 SER B CA 1
ATOM 2433 C C . SER B 1 138 ? 16.359 -24.984 -0.404 1 92.31 138 SER B C 1
ATOM 2435 O O . SER B 1 138 ? 16.484 -23.844 0.032 1 92.31 138 SER B O 1
ATOM 2437 N N . LEU B 1 139 ? 15.32 -25.688 -0.163 1 94.94 139 LEU B N 1
ATOM 2438 C CA . LEU B 1 139 ? 14.023 -25.094 0.152 1 94.94 139 LEU B CA 1
ATOM 2439 C C . LEU B 1 139 ? 13.969 -24.656 1.61 1 94.94 139 LEU B C 1
ATOM 2441 O O . LEU B 1 139 ? 13.398 -23.609 1.924 1 94.94 139 LEU B O 1
ATOM 2445 N N . ALA B 1 140 ? 14.594 -25.406 2.459 1 95.44 140 ALA B N 1
ATOM 2446 C CA . ALA B 1 140 ? 14.508 -25.078 3.879 1 95.44 140 ALA B CA 1
ATOM 2447 C C . ALA B 1 140 ? 15.117 -23.703 4.16 1 95.44 140 ALA B C 1
ATOM 2449 O O . ALA B 1 140 ? 14.469 -22.844 4.766 1 95.44 140 ALA B O 1
ATOM 2450 N N . LEU B 1 141 ? 16.344 -23.484 3.676 1 97.12 141 LEU B N 1
ATOM 2451 C CA . LEU B 1 141 ? 17.016 -22.203 3.863 1 97.12 141 LEU B CA 1
ATOM 2452 C C . LEU B 1 141 ? 16.281 -21.094 3.111 1 97.12 141 LEU B C 1
ATOM 2454 O O . LEU B 1 141 ? 16.188 -19.969 3.594 1 97.12 141 LEU B O 1
ATOM 2458 N N . ALA B 1 142 ? 15.828 -21.391 1.941 1 98.25 142 ALA B N 1
ATOM 2459 C CA . ALA B 1 142 ? 15.07 -20.422 1.155 1 98.25 142 ALA B CA 1
ATOM 2460 C C . ALA B 1 142 ? 13.844 -19.938 1.922 1 98.25 142 ALA B C 1
ATOM 2462 O O . ALA B 1 142 ? 13.523 -18.734 1.896 1 98.25 142 ALA B O 1
ATOM 2463 N N . ARG B 1 143 ? 13.18 -20.812 2.582 1 97.75 143 ARG B N 1
ATOM 2464 C CA . ARG B 1 143 ? 11.992 -20.469 3.355 1 97.75 143 ARG B CA 1
ATOM 2465 C C . ARG B 1 143 ? 12.352 -19.594 4.543 1 97.75 143 ARG B C 1
ATOM 2467 O O . ARG B 1 143 ? 11.648 -18.625 4.84 1 97.75 143 ARG B O 1
ATOM 2474 N N . VAL B 1 144 ? 13.375 -19.922 5.207 1 98.12 144 VAL B N 1
ATOM 2475 C CA . VAL B 1 144 ? 13.828 -19.109 6.328 1 98.12 144 VAL B CA 1
ATOM 2476 C C . VAL B 1 144 ? 14.141 -17.688 5.848 1 98.12 144 VAL B C 1
ATOM 2478 O O . VAL B 1 144 ? 13.758 -16.719 6.488 1 98.12 144 VAL B O 1
ATOM 2481 N N . LEU B 1 145 ? 14.82 -17.578 4.746 1 98.69 145 LEU B N 1
ATOM 2482 C CA . LEU B 1 145 ? 15.172 -16.281 4.188 1 98.69 145 LEU B CA 1
ATOM 2483 C C . LEU B 1 145 ? 13.922 -15.516 3.758 1 98.69 145 LEU B C 1
ATOM 2485 O O . LEU B 1 145 ? 13.883 -14.289 3.859 1 98.69 145 LEU B O 1
ATOM 2489 N N . SER B 1 146 ? 12.945 -16.219 3.289 1 98.75 146 SER B N 1
ATOM 2490 C CA . SER B 1 146 ? 11.688 -15.57 2.924 1 98.75 146 SER B CA 1
ATOM 2491 C C . SER B 1 146 ? 10.984 -15 4.148 1 98.75 146 SER B C 1
ATOM 2493 O O . SER B 1 146 ? 10.43 -13.898 4.094 1 98.75 146 SER B O 1
ATOM 2495 N N . VAL B 1 147 ? 11.008 -15.75 5.219 1 98.62 147 VAL B N 1
ATOM 2496 C CA . VAL B 1 147 ? 10.398 -15.258 6.453 1 98.62 147 VAL B CA 1
ATOM 2497 C C . VAL B 1 147 ? 11.172 -14.047 6.969 1 98.62 147 VAL B C 1
ATOM 2499 O O . VAL B 1 147 ? 10.57 -13.047 7.367 1 98.62 147 VAL B O 1
ATOM 2502 N N . LEU B 1 148 ? 12.469 -14.133 6.938 1 98.75 148 LEU B N 1
ATOM 2503 C CA . LEU B 1 148 ? 13.312 -13 7.32 1 98.75 148 LEU B CA 1
ATOM 2504 C C . LEU B 1 148 ? 13.039 -11.797 6.426 1 98.75 148 LEU B C 1
ATOM 2506 O O . LEU B 1 148 ? 12.938 -10.664 6.914 1 98.75 148 LEU B O 1
ATOM 2510 N N . GLY B 1 149 ? 13 -12.039 5.141 1 98.88 149 GLY B N 1
ATOM 2511 C CA . GLY B 1 149 ? 12.734 -10.977 4.191 1 98.88 149 GLY B CA 1
ATOM 2512 C C . GLY B 1 149 ? 11.398 -10.297 4.418 1 98.88 149 GLY B C 1
ATOM 2513 O O . GLY B 1 149 ? 11.312 -9.07 4.445 1 98.88 149 GLY B O 1
ATOM 2514 N N . LEU B 1 150 ? 10.383 -11.062 4.617 1 98.75 150 LEU B N 1
ATOM 2515 C CA . LEU B 1 150 ? 9.055 -10.508 4.828 1 98.75 150 LEU B CA 1
ATOM 2516 C C . LEU B 1 150 ? 8.992 -9.727 6.137 1 98.75 150 LEU B C 1
ATOM 2518 O O . LEU B 1 150 ? 8.328 -8.695 6.219 1 98.75 150 LEU B O 1
ATOM 2522 N N . THR B 1 151 ? 9.633 -10.234 7.184 1 98.75 151 THR B N 1
ATOM 2523 C CA . THR B 1 151 ? 9.711 -9.523 8.453 1 98.75 151 THR B CA 1
ATOM 2524 C C . THR B 1 151 ? 10.398 -8.172 8.266 1 98.75 151 THR B C 1
ATOM 2526 O O . THR B 1 151 ? 9.914 -7.148 8.75 1 98.75 151 THR B O 1
ATOM 2529 N N . ALA B 1 152 ? 11.516 -8.156 7.574 1 98.88 152 ALA B N 1
ATOM 2530 C CA . ALA B 1 152 ? 12.25 -6.918 7.312 1 98.88 152 ALA B CA 1
ATOM 2531 C C . ALA B 1 152 ? 11.398 -5.938 6.504 1 98.88 152 ALA B C 1
ATOM 2533 O O . ALA B 1 152 ? 11.383 -4.738 6.793 1 98.88 152 ALA B O 1
ATOM 2534 N N . VAL B 1 153 ? 10.727 -6.438 5.52 1 98.81 153 VAL B N 1
ATOM 2535 C CA . VAL B 1 153 ? 9.844 -5.609 4.707 1 98.81 153 VAL B CA 1
ATOM 2536 C C . VAL B 1 153 ? 8.695 -5.078 5.562 1 98.81 153 VAL B C 1
ATOM 2538 O O . VAL B 1 153 ? 8.273 -3.934 5.398 1 98.81 153 VAL B O 1
ATOM 2541 N N . GLY B 1 154 ? 8.148 -5.887 6.469 1 98.44 154 GLY B N 1
ATOM 2542 C CA . GLY B 1 154 ? 7.129 -5.438 7.402 1 98.44 154 GLY B CA 1
ATOM 2543 C C . GLY B 1 154 ? 7.598 -4.301 8.297 1 98.44 154 GLY B C 1
ATOM 2544 O O . GLY B 1 154 ? 6.879 -3.314 8.477 1 98.44 154 GLY B O 1
ATOM 2545 N N . VAL B 1 155 ? 8.789 -4.445 8.844 1 98.44 155 VAL B N 1
ATOM 2546 C CA . VAL B 1 155 ? 9.391 -3.391 9.648 1 98.44 155 VAL B CA 1
ATOM 2547 C C . VAL B 1 155 ? 9.586 -2.135 8.797 1 98.44 155 VAL B C 1
ATOM 2549 O O . VAL B 1 155 ? 9.242 -1.03 9.227 1 98.44 155 VAL B O 1
ATOM 2552 N N . GLY B 1 156 ? 10.133 -2.311 7.625 1 98.69 156 GLY B N 1
ATOM 2553 C CA . GLY B 1 156 ? 10.258 -1.194 6.699 1 98.69 156 GLY B CA 1
ATOM 2554 C C . GLY B 1 156 ? 8.938 -0.522 6.391 1 98.69 156 GLY B C 1
ATOM 2555 O O . GLY B 1 156 ? 8.859 0.707 6.324 1 98.69 156 GLY B O 1
ATOM 2556 N N . GLY B 1 157 ? 7.922 -1.356 6.168 1 98.25 157 GLY B N 1
ATOM 2557 C CA . GLY B 1 157 ? 6.586 -0.838 5.918 1 98.25 157 GLY B CA 1
ATOM 2558 C C . GLY B 1 157 ? 6.031 -0.03 7.078 1 98.25 157 GLY B C 1
ATOM 2559 O O . GLY B 1 157 ? 5.391 1 6.871 1 98.25 157 GLY B O 1
ATOM 2560 N N . ALA B 1 158 ? 6.262 -0.469 8.312 1 98.06 158 ALA B N 1
ATOM 2561 C CA . ALA B 1 158 ? 5.816 0.279 9.484 1 98.06 158 ALA B CA 1
ATOM 2562 C C . ALA B 1 158 ? 6.516 1.634 9.57 1 98.06 158 ALA B C 1
ATOM 2564 O O . ALA B 1 158 ? 5.883 2.646 9.883 1 98.06 158 ALA B O 1
ATOM 2565 N N . LEU B 1 159 ? 7.77 1.649 9.328 1 98.62 159 LEU B N 1
ATOM 2566 C CA . LEU B 1 159 ? 8.516 2.9 9.32 1 98.62 159 LEU B CA 1
ATOM 2567 C C . LEU B 1 159 ? 8.031 3.814 8.195 1 98.62 159 LEU B C 1
ATOM 2569 O O . LEU B 1 159 ? 7.918 5.027 8.391 1 98.62 159 LEU B O 1
ATOM 2573 N N . GLY B 1 160 ? 7.82 3.227 7.039 1 98.31 160 GLY B N 1
ATOM 2574 C CA . GLY B 1 160 ? 7.266 4.008 5.945 1 98.31 160 GLY B CA 1
ATOM 2575 C C . GLY B 1 160 ? 5.922 4.629 6.277 1 98.31 160 GLY B C 1
ATOM 2576 O O . GLY B 1 160 ? 5.664 5.785 5.926 1 98.31 160 GLY B O 1
ATOM 2577 N N . GLY B 1 161 ? 5.035 3.805 6.879 1 97.75 161 GLY B N 1
ATOM 2578 C CA . GLY B 1 161 ? 3.777 4.355 7.363 1 97.75 161 GLY B CA 1
ATOM 2579 C C . GLY B 1 161 ? 3.965 5.504 8.336 1 97.75 161 GLY B C 1
ATOM 2580 O O . GLY B 1 161 ? 3.24 6.5 8.273 1 97.75 161 GLY B O 1
ATOM 2581 N N . HIS B 1 162 ? 4.887 5.375 9.219 1 97.88 162 HIS B N 1
ATOM 2582 C CA . HIS B 1 162 ? 5.199 6.441 10.164 1 97.88 162 HIS B CA 1
ATOM 2583 C C . HIS B 1 162 ? 5.594 7.723 9.438 1 97.88 162 HIS B C 1
ATOM 2585 O O . HIS B 1 162 ? 5.176 8.812 9.828 1 97.88 162 HIS B O 1
ATOM 2591 N N . ILE B 1 163 ? 6.371 7.602 8.398 1 98.12 163 ILE B N 1
ATOM 2592 C CA . ILE B 1 163 ? 6.762 8.773 7.613 1 98.12 163 ILE B CA 1
ATOM 2593 C C . ILE B 1 163 ? 5.527 9.414 6.988 1 98.12 163 ILE B C 1
ATOM 2595 O O . ILE B 1 163 ? 5.305 10.617 7.133 1 98.12 163 ILE B O 1
ATOM 2599 N N . VAL B 1 164 ? 4.684 8.641 6.383 1 97.12 164 VAL B N 1
ATOM 2600 C CA . VAL B 1 164 ? 3.545 9.117 5.602 1 97.12 164 VAL B CA 1
ATOM 2601 C C . VAL B 1 164 ? 2.516 9.758 6.531 1 97.12 164 VAL B C 1
ATOM 2603 O O . VAL B 1 164 ? 1.957 10.812 6.215 1 97.12 164 VAL B O 1
ATOM 2606 N N . PHE B 1 165 ? 2.391 9.289 7.703 1 95.69 165 PHE B N 1
ATOM 2607 C CA . PHE B 1 165 ? 1.258 9.719 8.516 1 95.69 165 PHE B CA 1
ATOM 2608 C C . PHE B 1 165 ? 1.702 10.711 9.586 1 95.69 165 PHE B C 1
ATOM 2610 O O . PHE B 1 165 ? 0.877 11.422 10.164 1 95.69 165 PHE B O 1
ATOM 2617 N N . LYS B 1 166 ? 3.006 10.734 9.828 1 95.12 166 LYS B N 1
ATOM 2618 C CA . LYS B 1 166 ? 3.391 11.547 10.977 1 95.12 166 LYS B CA 1
ATOM 2619 C C . LYS B 1 166 ? 4.461 12.562 10.602 1 95.12 166 LYS B C 1
ATOM 2621 O O . LYS B 1 166 ? 4.641 13.57 11.289 1 95.12 166 LYS B O 1
ATOM 2626 N N . LEU B 1 167 ? 5.133 12.336 9.438 1 95.88 167 LEU B N 1
ATOM 2627 C CA . LEU B 1 167 ? 6.34 13.148 9.266 1 95.88 167 LEU B CA 1
ATOM 2628 C C . LEU B 1 167 ? 6.309 13.891 7.938 1 95.88 167 LEU B C 1
ATOM 2630 O O . LEU B 1 167 ? 7.305 14.5 7.543 1 95.88 167 LEU B O 1
ATOM 2634 N N . MET B 1 168 ? 5.23 13.82 7.203 1 88.62 168 MET B N 1
ATOM 2635 C CA . MET B 1 168 ? 5.207 14.422 5.875 1 88.62 168 MET B CA 1
ATOM 2636 C C . MET B 1 168 ? 5.262 15.945 5.965 1 88.62 168 MET B C 1
ATOM 2638 O O . MET B 1 168 ? 5.777 16.609 5.062 1 88.62 168 MET B O 1
ATOM 2642 N N . ASP B 1 169 ? 4.57 16.531 6.996 1 73 169 ASP B N 1
ATOM 2643 C CA . ASP B 1 169 ? 4.457 17.984 7.098 1 73 169 ASP B CA 1
ATOM 2644 C C . ASP B 1 169 ? 5.602 18.578 7.922 1 73 169 ASP B C 1
ATOM 2646 O O . ASP B 1 169 ? 5.48 19.672 8.477 1 73 169 ASP B O 1
ATOM 2650 N N . ASP B 1 170 ? 6.555 17.875 8.172 1 58.03 170 ASP B N 1
ATOM 2651 C CA . ASP B 1 170 ? 7.621 18.469 8.984 1 58.03 170 ASP B CA 1
ATOM 2652 C C . ASP B 1 170 ? 7.953 19.875 8.516 1 58.03 170 ASP B C 1
ATOM 2654 O O . ASP B 1 170 ? 8.305 20.094 7.355 1 58.03 170 ASP B O 1
ATOM 2658 N N . PRO B 1 171 ? 7.426 20.844 9.359 1 52.81 171 PRO B N 1
ATOM 2659 C CA . PRO B 1 171 ? 7.551 22.281 9.133 1 52.81 171 PRO B CA 1
ATOM 2660 C C . PRO B 1 171 ? 8.93 22.688 8.602 1 52.81 171 PRO B C 1
ATOM 2662 O O . PRO B 1 171 ? 9.062 23.734 7.965 1 52.81 171 PRO B O 1
ATOM 2665 N N . ALA B 1 172 ? 9.906 22.109 9.016 1 46.84 172 ALA B N 1
ATOM 2666 C CA . ALA B 1 172 ? 11.195 22.625 8.555 1 46.84 172 ALA B CA 1
ATOM 2667 C C . ALA B 1 172 ? 11.242 22.672 7.027 1 46.84 172 ALA B C 1
ATOM 2669 O O . ALA B 1 172 ? 11.883 23.547 6.449 1 46.84 172 ALA B O 1
ATOM 2670 N N . VAL B 1 173 ? 10.484 21.766 6.379 1 46.97 173 VAL B N 1
ATOM 2671 C CA . VAL B 1 173 ? 10.43 21.75 4.922 1 46.97 173 VAL B CA 1
ATOM 2672 C C . VAL B 1 173 ? 9.5 22.859 4.434 1 46.97 173 VAL B C 1
ATOM 2674 O O . VAL B 1 173 ? 9.773 23.5 3.412 1 46.97 173 VAL B O 1
ATOM 2677 N N . GLU B 1 174 ? 8.297 23.062 5.09 1 43.47 174 GLU B N 1
ATOM 2678 C CA . GLU B 1 174 ? 7.402 24.172 4.77 1 43.47 174 GLU B CA 1
ATOM 2679 C C . GLU B 1 174 ? 8.109 25.516 4.914 1 43.47 174 GLU B C 1
ATOM 2681 O O . GLU B 1 174 ? 7.922 26.422 4.098 1 43.47 174 GLU B O 1
ATOM 2686 N N . ALA B 1 175 ? 8.859 25.734 5.957 1 45.84 175 ALA B N 1
ATOM 2687 C CA . ALA B 1 175 ? 9.586 27 6.121 1 45.84 175 ALA B CA 1
ATOM 2688 C C . ALA B 1 175 ? 10.523 27.25 4.945 1 45.84 175 ALA B C 1
ATOM 2690 O O . ALA B 1 175 ? 10.727 28.391 4.535 1 45.84 175 ALA B O 1
ATOM 2691 N N . ALA B 1 176 ? 11.086 26.203 4.414 1 46.09 176 ALA B N 1
ATOM 2692 C CA . ALA B 1 176 ? 12.031 26.422 3.32 1 46.09 176 ALA B CA 1
ATOM 2693 C C . ALA B 1 176 ? 11.297 26.719 2.02 1 46.09 176 ALA B C 1
ATOM 2695 O O . ALA B 1 176 ? 11.828 27.406 1.146 1 46.09 176 ALA B O 1
ATOM 2696 N N . ALA B 1 177 ? 10.094 26.188 1.794 1 46.38 177 ALA B N 1
ATOM 2697 C CA . ALA B 1 177 ? 9.312 26.422 0.583 1 46.38 177 ALA B CA 1
ATOM 2698 C C . ALA B 1 177 ? 8.633 27.797 0.622 1 46.38 177 ALA B C 1
ATOM 2700 O O . ALA B 1 177 ? 8.109 28.266 -0.391 1 46.38 177 ALA B O 1
ATOM 2701 N N . THR B 1 178 ? 8.367 28.281 1.789 1 40.62 178 THR B N 1
ATOM 2702 C CA . THR B 1 178 ? 7.848 29.641 1.813 1 40.62 178 THR B CA 1
ATOM 2703 C C . THR B 1 178 ? 8.938 30.641 1.436 1 40.62 178 THR B C 1
ATOM 2705 O O . THR B 1 178 ? 9.969 30.734 2.109 1 40.62 178 THR B O 1
ATOM 2708 N N . PRO B 1 179 ? 9.031 31 0.255 1 41.25 179 PRO B N 1
ATOM 2709 C CA . PRO B 1 179 ? 10.047 32 -0.066 1 41.25 179 PRO B CA 1
ATOM 2710 C C . PRO B 1 179 ? 10.211 33.062 1.034 1 41.25 179 PRO B C 1
ATOM 2712 O O . PRO B 1 179 ? 9.211 33.562 1.552 1 41.25 179 PRO B O 1
ATOM 2715 N N . VAL B 1 180 ? 11.172 33 1.883 1 40.78 180 VAL B N 1
ATOM 2716 C CA . VAL B 1 180 ? 11.523 34.156 2.725 1 40.78 180 VAL B CA 1
ATOM 2717 C C . VAL B 1 180 ? 11.328 35.438 1.945 1 40.78 180 VAL B C 1
ATOM 2719 O O . VAL B 1 180 ? 12.008 35.688 0.947 1 40.78 180 VAL B O 1
ATOM 2722 N N . LEU B 1 181 ? 10.117 35.906 1.788 1 41.28 181 LEU B N 1
ATOM 2723 C CA . LEU B 1 181 ? 10 37.281 1.309 1 41.28 181 LEU B CA 1
ATOM 2724 C C . LEU B 1 181 ? 11.031 38.156 1.977 1 41.28 181 LEU B C 1
ATOM 2726 O O . LEU B 1 181 ? 11.07 38.281 3.205 1 41.28 181 LEU B O 1
ATOM 2730 N N . ASP B 1 182 ? 12.188 38.125 1.483 1 38.84 182 ASP B N 1
ATOM 2731 C CA . ASP B 1 182 ? 13.156 39.125 1.878 1 38.84 182 ASP B CA 1
ATOM 2732 C C . ASP B 1 182 ? 12.492 40.5 2.066 1 38.84 182 ASP B C 1
ATOM 2734 O O . ASP B 1 182 ? 11.859 41.031 1.145 1 38.84 182 ASP B O 1
ATOM 2738 N N . PRO B 1 183 ? 12.055 40.844 3.271 1 40.44 183 PRO B N 1
ATOM 2739 C CA . PRO B 1 183 ? 11.461 42.156 3.533 1 40.44 183 PRO B CA 1
ATOM 2740 C C . PRO B 1 183 ? 12.195 43.281 2.832 1 40.44 183 PRO B C 1
ATOM 2742 O O . PRO B 1 183 ? 11.812 44.438 2.969 1 40.44 183 PRO B O 1
ATOM 2745 N N . ILE B 1 184 ? 13.43 42.938 2.342 1 42.81 184 ILE B N 1
ATOM 2746 C CA . ILE B 1 184 ? 14.195 44.062 1.844 1 42.81 184 ILE B CA 1
ATOM 2747 C C . ILE B 1 184 ? 13.453 44.719 0.672 1 42.81 184 ILE B C 1
ATOM 2749 O O . ILE B 1 184 ? 13.758 45.844 0.283 1 42.81 184 ILE B O 1
ATOM 2753 N N . LEU B 1 185 ? 12.594 43.844 0.068 1 39.38 185 LEU B N 1
ATOM 2754 C CA . LEU B 1 185 ? 12.195 44.469 -1.189 1 39.38 185 LEU B CA 1
ATOM 2755 C C . LEU B 1 185 ? 11.141 45.531 -0.953 1 39.38 185 LEU B C 1
ATOM 2757 O O . LEU B 1 185 ? 10.758 46.25 -1.882 1 39.38 185 LEU B O 1
ATOM 2761 N N . ASP B 1 186 ? 10.398 45.375 0.203 1 38.72 186 ASP B N 1
ATOM 2762 C CA . ASP B 1 186 ? 9.328 46.344 0.166 1 38.72 186 ASP B CA 1
ATOM 2763 C C . ASP B 1 186 ? 9.852 47.75 0.534 1 38.72 186 ASP B C 1
ATOM 2765 O O . ASP B 1 186 ? 9.086 48.688 0.643 1 38.72 186 ASP B O 1
ATOM 2769 N N . VAL B 1 187 ? 11.078 47.719 1.153 1 38.25 187 VAL B N 1
ATOM 2770 C CA . VAL B 1 187 ? 11.422 49.062 1.619 1 38.25 187 VAL B CA 1
ATOM 2771 C C . VAL B 1 187 ? 11.773 49.969 0.428 1 38.25 187 VAL B C 1
ATOM 2773 O O . VAL B 1 187 ? 12.086 51.125 0.597 1 38.25 187 VAL B O 1
ATOM 2776 N N . VAL B 1 188 ? 12.141 49.281 -0.707 1 38.09 188 VAL B N 1
ATOM 2777 C CA . VAL B 1 188 ? 12.805 50.219 -1.614 1 38.09 188 VAL B CA 1
ATOM 2778 C C . VAL B 1 188 ? 11.758 51.062 -2.326 1 38.09 188 VAL B C 1
ATOM 2780 O O . VAL B 1 188 ? 12.094 52.062 -2.947 1 38.09 188 VAL B O 1
ATOM 2783 N N . ASN B 1 189 ? 10.484 50.688 -2.428 1 28.69 189 ASN B N 1
ATOM 2784 C CA . ASN B 1 189 ? 9.898 51.812 -3.139 1 28.69 189 ASN B CA 1
ATOM 2785 C C . ASN B 1 189 ? 9.492 52.938 -2.178 1 28.69 189 ASN B C 1
ATOM 2787 O O . ASN B 1 189 ? 8.93 52.688 -1.113 1 28.69 189 ASN B O 1
#

Nearest PDB structures (foldseek):
  8jh6-assembly1_B  TM=8.278E-01  e=2.409E+00  synthetic construct
  8e0m-assembly4_L  TM=2.937E-01  e=5.694E+00  synthetic construct
  6h2d-assembly1_R  TM=2.010E-01  e=5.428E+00  Aeromonas hydrophila subsp. hydrophila AL09-71
  8jh6-assembly1_B  TM=8.281E-01  e=2.331E+00  synthetic construct
  8e0m-assembly4_L  TM=2.859E-01  e=4.996E+00  synthetic construct